Protein 9RHW (pdb70)

Structure (mmCIF, N/CA/C/O backbone):
data_9RHW
#
_entry.id   9RHW
#
_cell.length_a   40.485
_cell.length_b   82.535
_cell.length_c   90.591
_cell.angle_alpha   90.00
_cell.angle_beta   90.00
_cell.angle_gamma   90.00
#
_symmetry.space_group_name_H-M   'P 2 21 21'
#
loop_
_entity.id
_entity.type
_entity.pdbx_description
1 polymer 'Monoacylglycerol lipase'
2 non-polymer [5-(2-chlorophenyl)-1-(4-methoxyphenyl)pyrazol-3-yl]-[(3R)-3-oxidanylpyrrolidin-1-yl]methanone
3 non-polymer 'PHOSPHATE ION'
4 non-polymer (4S)-2-METHYL-2,4-PENTANEDIOL
5 non-polymer 'DIMETHYL SULFOXIDE'
6 non-polymer ETHANOL
7 non-polymer 1,2-ETHANEDIOL
8 water water
#
loop_
_atom_site.group_PDB
_atom_site.id
_atom_site.type_symbol
_atom_site.label_atom_id
_atom_site.label_alt_id
_atom_site.label_comp_id
_atom_site.label_asym_id
_atom_site.label_entity_id
_atom_site.label_seq_id
_atom_site.pdbx_PDB_ins_code
_atom_site.Cartn_x
_atom_site.Cartn_y
_atom_site.Cartn_z
_atom_site.occupancy
_atom_site.B_iso_or_equiv
_atom_site.auth_seq_id
_atom_site.auth_comp_id
_atom_site.auth_asym_id
_atom_site.auth_atom_id
_atom_site.pdbx_PDB_model_num
ATOM 1 N N A MET A 1 29 ? 14.163 21.993 43.992 0.63 27.71 1 MET A N 1
ATOM 2 N N B MET A 1 29 ? 11.854 21.780 45.091 0.37 32.82 1 MET A N 1
ATOM 3 C CA A MET A 1 29 ? 12.814 21.446 43.857 0.63 27.78 1 MET A CA 1
ATOM 4 C CA B MET A 1 29 ? 12.469 21.538 43.789 0.37 28.62 1 MET A CA 1
ATOM 5 C C A MET A 1 29 ? 12.882 19.935 43.757 0.63 25.17 1 MET A C 1
ATOM 6 C C B MET A 1 29 ? 12.492 20.046 43.458 0.37 26.37 1 MET A C 1
ATOM 7 O O A MET A 1 29 ? 13.813 19.395 43.159 0.63 24.22 1 MET A O 1
ATOM 8 O O B MET A 1 29 ? 13.031 19.626 42.432 0.37 31.25 1 MET A O 1
ATOM 35 N N . THR A 1 30 ? 11.898 19.258 44.346 1.00 22.34 2 THR A N 1
ATOM 36 C CA . THR A 1 30 ? 11.669 17.838 44.116 1.00 22.17 2 THR A CA 1
ATOM 37 C C . THR A 1 30 ? 10.335 17.682 43.397 1.00 21.64 2 THR A C 1
ATOM 38 O O . THR A 1 30 ? 9.319 18.219 43.848 1.00 22.10 2 THR A O 1
ATOM 49 N N . THR A 1 31 ? 10.345 17.008 42.253 1.00 19.03 3 THR A N 1
ATOM 50 C CA . THR A 1 31 ? 9.137 16.771 41.473 1.00 17.54 3 THR A CA 1
ATOM 51 C C . THR A 1 31 ? 8.908 15.271 41.441 1.00 21.07 3 THR A C 1
ATOM 52 O O . THR A 1 31 ? 9.719 14.531 40.868 1.00 24.79 3 THR A O 1
ATOM 62 N N . THR A 1 32 ? 7.812 14.827 42.041 1.00 18.66 4 THR A N 1
ATOM 63 C CA . THR A 1 32 ? 7.509 13.415 42.254 1.00 19.52 4 THR A CA 1
ATOM 64 C C . THR A 1 32 ? 6.534 12.887 41.215 1.00 17.71 4 THR A C 1
ATOM 65 O O . THR A 1 32 ? 5.549 13.544 40.888 1.00 17.44 4 THR A O 1
ATOM 75 N N . ARG A 1 33 ? 6.812 11.684 40.715 1.00 16.17 5 ARG A N 1
ATOM 76 C CA . ARG A 1 33 ? 5.990 11.026 39.714 1.00 15.18 5 ARG A CA 1
ATOM 77 C C . ARG A 1 33 ? 5.030 10.056 40.370 1.00 16.58 5 ARG A C 1
ATOM 78 O O . ARG A 1 33 ? 5.436 9.227 41.175 1.00 19.17 5 ARG A O 1
ATOM 99 N N A THR A 1 34 ? 3.759 10.119 39.969 0.67 15.15 6 THR A N 1
ATOM 100 N N B THR A 1 34 ? 3.767 10.165 40.011 0.33 15.32 6 THR A N 1
ATOM 101 C CA A THR A 1 34 ? 2.763 9.119 40.325 0.67 15.84 6 THR A CA 1
ATOM 102 C CA B THR A 1 34 ? 2.751 9.178 40.319 0.33 16.02 6 THR A CA 1
ATOM 103 C C A THR A 1 34 ? 2.101 8.589 39.063 0.67 15.48 6 THR A C 1
ATOM 104 C C B THR A 1 34 ? 2.354 8.543 38.990 0.33 15.29 6 THR A C 1
ATOM 105 O O A THR A 1 34 ? 1.723 9.351 38.178 0.67 17.03 6 THR A O 1
ATOM 106 O O B THR A 1 34 ? 2.537 9.153 37.941 0.33 11.88 6 THR A O 1
ATOM 127 N N . GLU A 1 35 ? 1.896 7.290 39.007 1.00 15.69 7 GLU A N 1
ATOM 128 C CA . GLU A 1 35 ? 1.411 6.617 37.806 1.00 15.10 7 GLU A CA 1
ATOM 129 C C . GLU A 1 35 ? -0.040 6.230 38.005 1.00 15.54 7 GLU A C 1
ATOM 130 O O . GLU A 1 35 ? -0.398 5.655 39.029 1.00 17.27 7 GLU A O 1
ATOM 143 N N . ARG A 1 36 ? -0.860 6.527 37.026 1.00 13.92 8 ARG A N 1
ATOM 144 C CA . ARG A 1 36 ? -2.298 6.329 37.076 1.00 14.49 8 ARG A CA 1
ATOM 145 C C . ARG A 1 36 ? -2.786 5.804 35.736 1.00 14.01 8 ARG A C 1
ATOM 146 O O . ARG A 1 36 ? -2.003 5.653 34.803 1.00 13.79 8 ARG A O 1
ATOM 167 N N . ASN A 1 37 ? -4.073 5.484 35.626 1.00 15.30 9 ASN A N 1
ATOM 168 C CA . ASN A 1 37 ? -4.616 5.035 34.350 1.00 14.61 9 ASN A CA 1
ATOM 169 C C . ASN A 1 37 ? -6.069 5.467 34.223 1.00 14.93 9 ASN A C 1
ATOM 170 O O . ASN A 1 37 ? -6.750 5.770 35.208 1.00 16.56 9 ASN A O 1
ATOM 181 N N . PHE A 1 38 ? -6.558 5.451 32.997 1.00 14.85 10 PHE A N 1
ATOM 182 C CA . PHE A 1 38 ? -7.979 5.652 32.710 1.00 14.52 10 PHE A CA 1
ATOM 183 C C . PHE A 1 38 ? -8.349 4.774 31.528 1.00 13.74 10 PHE A C 1
ATOM 184 O O . PHE A 1 38 ? -7.475 4.330 30.776 1.00 14.30 10 PHE A O 1
ATOM 201 N N . ALA A 1 39 ? -9.645 4.556 31.332 1.00 14.99 11 ALA A N 1
ATOM 202 C CA . ALA A 1 39 ? -10.150 3.827 30.184 1.00 15.75 11 ALA A CA 1
ATOM 203 C C . ALA A 1 39 ? -10.321 4.806 29.026 1.00 15.38 11 ALA A C 1
ATOM 204 O O . ALA A 1 39 ? -11.164 5.721 29.087 1.00 17.46 11 ALA A O 1
ATOM 211 N N . GLY A 1 40 ? -9.520 4.638 27.994 1.00 13.81 12 GLY A N 1
ATOM 212 C CA . GLY A 1 40 ? -9.607 5.459 26.800 1.00 13.92 12 GLY A CA 1
ATOM 213 C C . GLY A 1 40 ? -10.661 4.944 25.831 1.00 13.45 12 GLY A C 1
ATOM 214 O O . GLY A 1 40 ? -11.396 3.993 26.105 1.00 15.31 12 GLY A O 1
ATOM 218 N N A ILE A 1 41 ? -10.757 5.599 24.682 0.63 13.05 13 ILE A N 1
ATOM 219 N N B ILE A 1 41 ? -10.720 5.587 24.659 0.37 13.13 13 ILE A N 1
ATOM 220 C CA A ILE A 1 41 ? -11.769 5.206 23.708 0.63 14.52 13 ILE A CA 1
ATOM 221 C CA B ILE A 1 41 ? -11.636 5.148 23.612 0.37 14.65 13 ILE A CA 1
ATOM 222 C C A ILE A 1 41 ? -11.509 3.762 23.278 0.63 14.32 13 ILE A C 1
ATOM 223 C C B ILE A 1 41 ? -11.471 3.658 23.399 0.37 14.57 13 ILE A C 1
ATOM 224 O O A ILE A 1 41 ? -10.364 3.316 23.135 0.63 14.23 13 ILE A O 1
ATOM 225 O O B ILE A 1 41 ? -10.365 3.106 23.468 0.37 13.59 13 ILE A O 1
ATOM 256 N N . GLY A 1 42 ? -12.576 2.989 23.119 1.00 15.06 14 GLY A N 1
ATOM 257 C CA . GLY A 1 42 ? -12.461 1.565 22.845 1.00 16.82 14 GLY A CA 1
ATOM 258 C C . GLY A 1 42 ? -12.122 0.746 24.066 1.00 15.91 14 GLY A C 1
ATOM 259 O O . GLY A 1 42 ? -11.773 -0.422 23.935 1.00 19.86 14 GLY A O 1
ATOM 264 N N A ASP A 1 43 ? -12.245 1.314 25.248 0.58 14.80 15 ASP A N 1
ATOM 265 N N B ASP A 1 43 ? -12.181 1.338 25.251 0.42 14.83 15 ASP A N 1
ATOM 266 C CA A ASP A 1 43 ? -11.851 0.673 26.512 0.58 17.08 15 ASP A CA 1
ATOM 267 C CA B ASP A 1 43 ? -11.886 0.700 26.536 0.42 17.06 15 ASP A CA 1
ATOM 268 C C A ASP A 1 43 ? -10.398 0.175 26.479 0.58 16.32 15 ASP A C 1
ATOM 269 C C B ASP A 1 43 ? -10.394 0.415 26.740 0.42 15.74 15 ASP A C 1
ATOM 270 O O A ASP A 1 43 ? -10.067 -0.900 26.976 0.58 19.46 15 ASP A O 1
ATOM 271 O O B ASP A 1 43 ? -10.034 -0.314 27.670 0.42 16.33 15 ASP A O 1
ATOM 288 N N . VAL A 1 44 ? -9.524 0.964 25.893 1.00 13.45 16 VAL A N 1
ATOM 289 C CA . VAL A 1 44 ? -8.084 0.728 25.981 1.00 13.06 16 VAL A CA 1
ATOM 290 C C . VAL A 1 44 ? -7.559 1.333 27.267 1.00 14.13 16 VAL A C 1
ATOM 291 O O . VAL A 1 44 ? -7.866 2.483 27.603 1.00 14.99 16 VAL A O 1
ATOM 305 N N . ARG A 1 45 ? -6.748 0.577 28.007 1.00 12.74 17 ARG A N 1
ATOM 306 C CA . ARG A 1 45 ? -6.143 1.105 29.225 1.00 14.61 17 ARG A CA 1
ATOM 307 C C . ARG A 1 45 ? -5.072 2.131 28.873 1.00 12.40 17 ARG A C 1
ATOM 308 O O . ARG A 1 45 ? -4.092 1.819 28.187 1.00 15.88 17 ARG A O 1
ATOM 329 N N . ILE A 1 46 ? -5.236 3.370 29.293 1.00 11.40 18 ILE A N 1
ATOM 330 C CA . ILE A 1 46 ? -4.275 4.437 29.060 1.00 11.59 18 ILE A CA 1
ATOM 331 C C . ILE A 1 46 ? -3.551 4.742 30.364 1.00 11.95 18 ILE A C 1
ATOM 332 O O . ILE A 1 46 ? -4.195 5.088 31.372 1.00 13.92 18 ILE A O 1
ATOM 348 N N . VAL A 1 47 ? -2.243 4.560 30.372 1.00 11.48 19 VAL A N 1
ATOM 349 C CA . VAL A 1 47 ? -1.412 4.871 31.532 1.00 12.23 19 VAL A CA 1
ATOM 350 C C . VAL A 1 47 ? -0.895 6.289 31.392 1.00 11.32 19 VAL A C 1
ATOM 351 O O . VAL A 1 47 ? -0.538 6.719 30.285 1.00 11.53 19 VAL A O 1
ATOM 364 N N . TYR A 1 48 ? -0.840 7.027 32.496 1.00 11.70 20 TYR A N 1
ATOM 365 C CA . TYR A 1 48 ? -0.257 8.352 32.502 1.00 11.31 20 TYR A CA 1
ATOM 366 C C . TYR A 1 48 ? 0.502 8.605 33.790 1.00 11.60 20 TYR A C 1
ATOM 367 O O . TYR A 1 48 ? 0.224 8.028 34.835 1.00 12.28 20 TYR A O 1
ATOM 384 N N . ASP A 1 49 ? 1.482 9.493 33.672 1.00 11.31 21 ASP A N 1
ATOM 385 C CA . ASP A 1 49 ? 2.229 10.027 34.798 1.00 11.60 21 ASP A CA 1
ATOM 386 C C . ASP A 1 49 ? 1.700 11.388 35.211 1.00 12.13 21 ASP A C 1
ATOM 387 O O . ASP A 1 49 ? 1.308 12.197 34.364 1.00 11.85 21 ASP A O 1
ATOM 396 N N . VAL A 1 50 ? 1.732 11.643 36.506 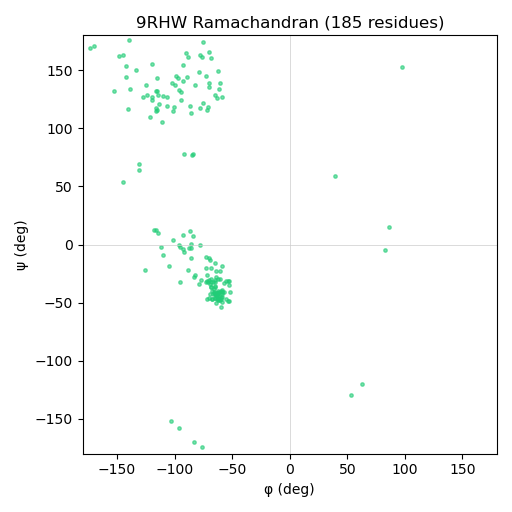1.00 12.36 22 VAL A N 1
ATOM 397 C CA . VAL A 1 50 ? 1.549 12.985 37.042 1.00 12.79 22 VAL A CA 1
ATOM 398 C C . VAL A 1 50 ? 2.800 13.353 37.806 1.00 12.50 22 VAL A C 1
ATOM 399 O O . VAL A 1 50 ? 3.229 12.620 38.705 1.00 14.47 22 VAL A O 1
ATOM 412 N N . TRP A 1 51 ? 3.398 14.474 37.439 1.00 12.23 23 TRP A N 1
ATOM 413 C CA . TRP A 1 51 ? 4.610 14.982 38.064 1.00 12.75 23 TRP A CA 1
ATOM 414 C C . TRP A 1 51 ? 4.276 16.209 38.883 1.00 13.91 23 TRP A C 1
ATOM 415 O O . TRP A 1 51 ? 3.839 17.232 38.329 1.00 13.99 23 TRP A O 1
ATOM 436 N N A THR A 1 52 ? 4.470 16.109 40.196 0.60 14.28 24 THR A N 1
ATOM 437 N N B THR A 1 52 ? 4.472 16.121 40.194 0.40 14.34 24 THR A N 1
ATOM 438 C CA A THR A 1 52 ? 4.004 17.141 41.115 0.60 15.18 24 THR A CA 1
ATOM 439 C CA B THR A 1 52 ? 4.016 17.185 41.078 0.40 15.21 24 THR A CA 1
ATOM 440 C C A THR A 1 52 ? 5.193 17.735 41.855 0.60 14.75 24 THR A C 1
ATOM 441 C C B THR A 1 52 ? 5.187 17.747 41.863 0.40 14.93 24 THR A C 1
ATOM 442 O O A THR A 1 52 ? 5.881 17.005 42.580 0.60 16.66 24 THR A O 1
ATOM 443 O O B THR A 1 52 ? 5.829 17.009 42.629 0.40 16.75 24 THR A O 1
ATOM 464 N N . PRO A 1 53 ? 5.491 19.032 41.729 1.00 14.88 25 PRO A N 1
ATOM 465 C CA . PRO A 1 53 ? 6.603 19.616 42.473 1.00 15.90 25 PRO A CA 1
ATOM 466 C C . PRO A 1 53 ? 6.165 19.974 43.889 1.00 17.16 25 PRO A C 1
ATOM 467 O O . PRO A 1 53 ? 4.975 20.117 44.184 1.00 17.67 25 PRO A O 1
ATOM 478 N N A ASP A 1 54 ? 7.145 20.104 44.776 0.65 16.62 26 ASP A N 1
ATOM 479 N N B ASP A 1 54 ? 7.162 20.143 44.763 0.35 16.92 26 ASP A N 1
ATOM 480 C CA A ASP A 1 54 ? 6.889 20.497 46.163 0.65 17.44 26 ASP A CA 1
ATOM 481 C CA B ASP A 1 54 ? 6.962 20.537 46.160 0.35 17.71 26 ASP A CA 1
ATOM 482 C C A ASP A 1 54 ? 6.842 22.025 46.305 0.65 18.80 26 ASP A C 1
ATOM 483 C C B ASP A 1 54 ? 6.849 22.057 46.300 0.35 18.95 26 ASP A C 1
ATOM 484 O O A ASP A 1 54 ? 7.606 22.646 47.031 0.65 19.66 26 ASP A O 1
ATOM 485 O O B ASP A 1 54 ? 7.586 22.707 47.038 0.35 19.69 26 ASP A O 1
ATOM 502 N N . THR A 1 55 ? 5.908 22.622 45.561 1.00 17.96 27 THR A N 1
ATOM 503 C CA . THR A 1 55 ? 5.666 24.056 45.594 1.00 17.19 27 THR A CA 1
ATOM 504 C C . THR A 1 55 ? 4.214 24.256 45.184 1.00 16.12 27 THR A C 1
ATOM 505 O O . THR A 1 55 ? 3.590 23.363 44.617 1.00 19.50 27 THR A O 1
ATOM 516 N N . ALA A 1 56 ? 3.691 25.432 45.441 1.00 16.90 28 ALA A N 1
ATOM 517 C CA . ALA A 1 56 ? 2.309 25.704 45.066 1.00 16.98 28 ALA A CA 1
ATOM 518 C C . ALA A 1 56 ? 2.129 25.579 43.554 1.00 16.27 28 ALA A C 1
ATOM 519 O O . ALA A 1 56 ? 2.991 26.044 42.786 1.00 17.39 28 ALA A O 1
ATOM 526 N N . PRO A 1 57 ? 1.094 24.902 43.074 1.00 15.28 29 PRO A N 1
ATOM 527 C CA . PRO A 1 57 ? 0.941 24.637 41.639 1.00 15.91 29 PRO A CA 1
ATOM 528 C C . PRO A 1 57 ? 0.564 25.894 40.871 1.00 16.13 29 PRO A C 1
ATOM 529 O O . PRO A 1 57 ? -0.500 26.482 41.078 1.00 19.65 29 PRO A O 1
ATOM 540 N N . GLN A 1 58 ? 1.449 26.317 39.981 1.00 16.21 30 GLN A N 1
ATOM 541 C CA . GLN A 1 58 ? 1.223 27.557 39.247 1.00 16.69 30 GLN A CA 1
ATOM 542 C C . GLN A 1 58 ? 0.435 27.363 37.974 1.00 17.34 30 GLN A C 1
ATOM 543 O O . GLN A 1 58 ? -0.152 28.337 37.494 1.00 21.99 30 GLN A O 1
ATOM 557 N N . ALA A 1 59 ? 0.414 26.152 37.426 1.00 14.06 31 ALA A N 1
ATOM 558 C CA . ALA A 1 59 ? -0.356 25.789 36.251 1.00 13.37 31 ALA A CA 1
ATOM 559 C C . ALA A 1 59 ? -0.215 24.287 36.058 1.00 13.21 31 ALA A C 1
ATOM 560 O O . ALA A 1 59 ? 0.631 23.652 36.721 1.00 14.31 31 ALA A O 1
ATOM 567 N N . VAL A 1 60 ? -1.024 23.720 35.163 1.00 13.21 32 VAL A N 1
ATOM 568 C CA . VAL A 1 60 ? -0.912 22.319 34.793 1.00 12.95 32 VAL A CA 1
ATOM 569 C C . VAL A 1 60 ? -0.526 22.226 33.322 1.00 12.38 32 VAL A C 1
ATOM 570 O O . VAL A 1 60 ? -0.943 23.067 32.511 1.00 12.28 32 VAL A O 1
ATOM 583 N N . VAL A 1 61 ? 0.296 21.249 33.004 1.00 11.73 33 VAL A N 1
ATOM 584 C CA . VAL A 1 61 ? 0.756 20.956 31.650 1.00 10.57 33 VAL A CA 1
ATOM 585 C C . VAL A 1 61 ? 0.227 19.581 31.286 1.00 11.22 33 VAL A C 1
ATOM 586 O O . VAL A 1 61 ? 0.358 18.646 32.099 1.00 13.04 33 VAL A O 1
ATOM 599 N N . VAL A 1 62 ? -0.366 19.435 30.108 1.00 10.25 34 VAL A N 1
ATOM 600 C CA . VAL A 1 62 ? -0.821 18.146 29.611 1.00 10.61 34 VAL A CA 1
ATOM 601 C C . VAL A 1 62 ? 0.009 17.880 28.365 1.00 9.93 34 VAL A C 1
ATOM 602 O O . VAL A 1 62 ? -0.068 18.654 27.392 1.00 10.00 34 VAL A O 1
ATOM 615 N N . LEU A 1 63 ? 0.797 16.818 28.388 1.00 9.78 35 LEU A N 1
ATOM 616 C CA . LEU A 1 63 ? 1.869 16.583 27.428 1.00 9.17 35 LEU A CA 1
ATOM 617 C C . LEU A 1 63 ? 1.599 15.349 26.584 1.00 9.45 35 LEU A C 1
ATOM 618 O O . LEU A 1 63 ? 1.282 14.280 27.128 1.00 10.41 35 LEU A O 1
ATOM 634 N N . ALA A 1 64 ? 1.757 15.488 25.272 1.00 8.95 36 ALA A N 1
ATOM 635 C CA . ALA A 1 64 ? 1.595 14.420 24.282 1.00 8.84 36 ALA A CA 1
ATOM 636 C C . ALA A 1 64 ? 2.909 14.114 23.578 1.00 9.05 36 ALA A C 1
ATOM 637 O O . ALA A 1 64 ? 3.450 14.933 22.810 1.00 9.62 36 ALA A O 1
ATOM 644 N N . HIS A 1 65 ? 3.414 12.888 23.771 1.00 9.05 37 HIS A N 1
ATOM 645 C CA . HIS A 1 65 ? 4.599 12.410 23.098 1.00 8.52 37 HIS A CA 1
ATOM 646 C C . HIS A 1 65 ? 4.308 12.066 21.651 1.00 8.53 37 HIS A C 1
ATOM 647 O O . HIS A 1 65 ? 3.166 12.110 21.183 1.00 8.89 37 HIS A O 1
ATOM 660 N N . GLY A 1 66 ? 5.363 11.721 20.918 1.00 8.89 38 GLY A N 1
ATOM 661 C CA . GLY A 1 66 ? 5.246 11.417 19.512 1.00 9.67 38 GLY A CA 1
ATOM 662 C C . GLY A 1 66 ? 5.233 9.941 19.145 1.00 9.14 38 GLY A C 1
ATOM 663 O O . GLY A 1 66 ? 5.102 9.058 19.998 1.00 9.67 38 GLY A O 1
ATOM 667 N N A LEU A 1 67 ? 5.393 9.694 17.834 0.53 9.54 39 LEU A N 1
ATOM 668 N N B LEU A 1 67 ? 5.330 9.695 17.842 0.47 9.62 39 LEU A N 1
ATOM 669 C CA A LEU A 1 67 ? 5.287 8.367 17.252 0.53 10.81 39 LEU A CA 1
ATOM 670 C CA B LEU A 1 67 ? 5.177 8.368 17.283 0.47 10.76 39 LEU A CA 1
ATOM 671 C C A LEU A 1 67 ? 6.292 7.444 17.885 0.53 10.56 39 LEU A C 1
ATOM 672 C C B LEU A 1 67 ? 6.246 7.443 17.828 0.47 10.51 39 LEU A C 1
ATOM 673 O O A LEU A 1 67 ? 7.472 7.756 17.952 0.53 11.37 39 LEU A O 1
ATOM 674 O O B LEU A 1 67 ? 7.427 7.761 17.800 0.47 11.11 39 LEU A O 1
ATOM 705 N N . GLY A 1 68 ? 5.820 6.283 18.333 1.00 10.28 40 GLY A N 1
ATOM 706 C CA . GLY A 1 68 ? 6.719 5.229 18.739 1.00 11.08 40 GLY A CA 1
ATOM 707 C C . GLY A 1 68 ? 7.434 5.394 20.048 1.00 11.04 40 GLY A C 1
ATOM 708 O O . GLY A 1 68 ? 8.083 4.449 20.485 1.00 12.26 40 GLY A O 1
ATOM 713 N N . GLU A 1 69 ? 7.296 6.541 20.704 1.00 10.41 41 GLU A N 1
ATOM 714 C CA . GLU A 1 69 ? 7.949 6.776 21.981 1.00 10.16 41 GLU A CA 1
ATOM 715 C C . GLU A 1 69 ? 6.920 6.647 23.096 1.00 10.13 41 GLU A C 1
ATOM 716 O O . GLU A 1 69 ? 5.960 5.879 22.962 1.00 10.57 41 GLU A O 1
ATOM 728 N N . HIS A 1 70 ? 7.107 7.329 24.214 1.00 10.32 42 HIS A N 1
ATOM 729 C CA . HIS A 1 70 ? 6.267 7.154 25.391 1.00 9.45 42 HIS A CA 1
ATOM 730 C C . HIS A 1 70 ? 6.634 8.276 26.361 1.00 10.69 42 HIS A C 1
ATOM 731 O O . HIS A 1 70 ? 7.644 8.996 26.160 1.00 10.89 42 HIS A O 1
ATOM 744 N N . ALA A 1 71 ? 5.841 8.407 27.410 1.00 9.96 43 ALA A N 1
ATOM 745 C CA . ALA A 1 71 ? 5.970 9.548 28.308 1.00 10.13 43 ALA A CA 1
ATOM 746 C C . ALA A 1 71 ? 7.198 9.494 29.197 1.00 10.26 43 ALA A C 1
ATOM 747 O O . ALA A 1 71 ? 7.627 10.553 29.681 1.00 11.36 43 ALA A O 1
ATOM 754 N N . ARG A 1 72 ? 7.805 8.332 29.408 1.00 10.71 44 ARG A N 1
ATOM 755 C CA . ARG A 1 72 ? 9.007 8.276 30.216 1.00 12.02 44 ARG A CA 1
ATOM 756 C C . ARG A 1 72 ? 10.250 8.745 29.470 1.00 14.20 44 ARG A C 1
ATOM 757 O O . ARG A 1 72 ? 11.319 8.806 30.093 1.00 16.86 44 ARG A O 1
ATOM 778 N N . ARG A 1 73 ? 10.159 9.144 28.219 1.00 11.45 45 ARG A N 1
ATOM 779 C CA . ARG A 1 73 ? 11.237 9.901 27.572 1.00 12.41 45 ARG A CA 1
ATOM 780 C C . ARG A 1 73 ? 11.137 11.377 27.880 1.00 12.78 45 ARG A C 1
ATOM 781 O O . ARG A 1 73 ? 11.958 12.165 27.357 1.00 17.53 45 ARG A O 1
ATOM 802 N N . TYR A 1 74 ? 10.231 11.790 28.768 1.00 11.26 46 TYR A N 1
ATOM 803 C CA . TYR A 1 74 ? 10.010 13.181 29.126 1.00 11.67 46 TYR A CA 1
ATOM 804 C C . TYR A 1 74 ? 10.280 13.478 30.594 1.00 11.90 46 TYR A C 1
ATOM 805 O O . TYR A 1 74 ? 9.957 14.581 31.040 1.00 12.06 46 TYR A O 1
ATOM 822 N N . ASP A 1 75 ? 10.912 12.570 31.341 1.00 12.27 47 ASP A N 1
ATOM 823 C CA . ASP A 1 75 ? 11.145 12.814 32.764 1.00 12.93 47 ASP A CA 1
ATOM 824 C C . ASP A 1 75 ? 11.830 14.154 32.958 1.00 13.45 47 ASP A C 1
ATOM 825 O O . ASP A 1 75 ? 11.461 14.923 33.845 1.00 13.96 47 ASP A O 1
ATOM 834 N N . HIS A 1 76 ? 12.890 14.424 32.199 1.00 13.03 48 HIS A N 1
ATOM 835 C CA . HIS A 1 76 ? 13.673 15.641 32.411 1.00 12.62 48 HIS A CA 1
ATOM 836 C C . HIS A 1 76 ? 12.874 16.881 32.067 1.00 13.07 48 HIS A C 1
ATOM 837 O O . HIS A 1 76 ? 13.065 17.936 32.679 1.00 13.79 48 HIS A O 1
ATOM 850 N N . VAL A 1 77 ? 11.991 16.798 31.098 1.00 11.64 49 VAL A N 1
ATOM 851 C CA . VAL A 1 77 ? 11.102 17.904 30.760 1.00 11.51 49 VAL A CA 1
ATOM 852 C C . VAL A 1 77 ? 10.173 18.181 31.937 1.00 11.52 49 VAL A C 1
ATOM 853 O O . VAL A 1 77 ? 10.027 19.323 32.378 1.00 12.71 49 VAL A O 1
ATOM 866 N N . ALA A 1 78 ? 9.522 17.132 32.453 1.00 11.98 50 ALA A N 1
ATOM 867 C CA . ALA A 1 78 ? 8.615 17.301 33.590 1.00 12.23 50 ALA A CA 1
ATOM 868 C C . ALA A 1 78 ? 9.351 17.827 34.800 1.00 13.34 50 ALA A C 1
ATOM 869 O O . ALA A 1 78 ? 8.805 18.642 35.557 1.00 13.67 50 ALA A O 1
ATOM 876 N N A GLN A 1 79 ? 10.594 17.412 35.003 0.71 12.90 51 GLN A N 1
ATOM 877 N N B GLN A 1 79 ? 10.578 17.348 35.039 0.29 12.94 51 GLN A N 1
ATOM 878 C CA A GLN A 1 79 ? 11.328 17.876 36.175 0.71 14.41 51 GLN A CA 1
ATOM 879 C CA B GLN A 1 79 ? 11.377 17.872 36.146 0.29 14.50 51 GLN A CA 1
ATOM 880 C C A GLN A 1 79 ? 11.701 19.354 36.037 0.71 14.82 51 GLN A C 1
ATOM 881 C C B GLN A 1 79 ? 11.565 19.373 35.998 0.29 14.85 51 GLN A C 1
ATOM 882 O O A GLN A 1 79 ? 11.662 20.113 37.011 0.71 14.59 51 GLN A O 1
ATOM 883 O O B GLN A 1 79 ? 11.323 20.149 36.929 0.29 13.99 51 GLN A O 1
ATOM 910 N N . ARG A 1 80 ? 12.024 19.796 34.827 1.00 13.71 52 ARG A N 1
ATOM 911 C CA . ARG A 1 80 ? 12.298 21.204 34.614 1.00 14.86 52 ARG A CA 1
ATOM 912 C C . ARG A 1 80 ? 11.035 22.053 34.754 1.00 13.82 52 ARG A C 1
ATOM 913 O O . ARG A 1 80 ? 11.074 23.139 35.362 1.00 14.64 52 ARG A O 1
ATOM 935 N N . LEU A 1 81 ? 9.914 21.584 34.223 1.00 13.45 53 LEU A N 1
ATOM 936 C CA . LEU A 1 81 ? 8.655 22.294 34.381 1.00 12.52 53 LEU A CA 1
ATOM 937 C C . LEU A 1 81 ? 8.245 22.327 35.851 1.00 13.35 53 LEU A C 1
ATOM 938 O O . LEU A 1 81 ? 7.724 23.348 36.337 1.00 14.04 53 LEU A O 1
ATOM 954 N N . GLY A 1 82 ? 8.517 21.257 36.598 1.00 13.52 54 GLY A N 1
ATOM 955 C CA . GLY A 1 82 ? 8.211 21.264 38.017 1.00 14.90 54 GLY A CA 1
ATOM 956 C C . GLY A 1 82 ? 9.030 22.278 38.776 1.00 15.86 54 GLY A C 1
ATOM 957 O O . GLY A 1 82 ? 8.548 22.850 39.753 1.00 15.84 54 GLY A O 1
ATOM 961 N N . ALA A 1 83 ? 10.288 22.473 38.391 1.00 16.71 55 ALA A N 1
ATOM 962 C CA . ALA A 1 83 ? 11.122 23.492 39.019 1.00 17.32 55 ALA A CA 1
ATOM 963 C C . ALA A 1 83 ? 10.532 24.879 38.842 1.00 18.39 55 ALA A C 1
ATOM 964 O O . ALA A 1 83 ? 10.841 25.782 39.644 1.00 19.63 55 ALA A O 1
ATOM 971 N N . ALA A 1 84 ? 9.690 25.073 37.831 1.00 17.12 56 ALA A N 1
ATOM 972 C CA . ALA A 1 84 ? 8.972 26.313 37.623 1.00 16.88 56 ALA A CA 1
ATOM 973 C C . ALA A 1 84 ? 7.590 26.320 38.260 1.00 18.50 56 ALA A C 1
ATOM 974 O O . ALA A 1 84 ? 6.789 27.233 38.016 1.00 21.83 56 ALA A O 1
ATOM 981 N N . GLY A 1 85 ? 7.270 25.306 39.059 1.00 16.63 57 GLY A N 1
ATOM 982 C CA . GLY A 1 85 ? 5.993 25.242 39.708 1.00 15.75 57 GLY A CA 1
ATOM 983 C C . GLY A 1 85 ? 4.858 24.624 38.919 1.00 16.19 57 GLY A C 1
ATOM 984 O O . GLY A 1 85 ? 3.685 24.788 39.270 1.00 17.58 57 GLY A O 1
ATOM 988 N N . LEU A 1 86 ? 5.145 23.913 37.837 1.00 13.62 58 LEU A N 1
ATOM 989 C CA . LEU A 1 86 ? 4.123 23.353 36.972 1.00 13.11 58 LEU A CA 1
ATOM 990 C C . LEU A 1 86 ? 3.951 21.856 37.233 1.00 13.64 58 LEU A C 1
ATOM 991 O O . LEU A 1 86 ? 4.925 21.135 37.471 1.00 14.29 58 LEU A O 1
ATOM 1007 N N . VAL A 1 87 ? 2.699 21.421 37.242 1.00 12.99 59 VAL A N 1
ATOM 1008 C CA . VAL A 1 87 ? 2.326 20.020 37.399 1.00 12.94 59 VAL A CA 1
ATOM 1009 C C . VAL A 1 87 ? 2.143 19.435 36.019 1.00 13.11 59 VAL A C 1
ATOM 1010 O O . VAL A 1 87 ? 1.351 19.967 35.240 1.00 15.27 59 VAL A O 1
ATOM 1023 N N . THR A 1 88 ? 2.842 18.355 35.687 1.00 11.68 60 THR A N 1
ATOM 1024 C CA . THR A 1 88 ? 2.774 17.782 34.339 1.00 11.74 60 THR A CA 1
ATOM 1025 C C . THR A 1 88 ? 2.047 16.457 34.337 1.00 11.31 60 THR A C 1
ATOM 1026 O O . THR A 1 88 ? 2.414 15.543 35.081 1.00 12.48 60 THR A O 1
ATOM 1036 N N . TYR A 1 89 ? 1.055 16.339 33.471 1.00 10.45 61 TYR A N 1
ATOM 1037 C CA . TYR A 1 89 ? 0.318 15.108 33.182 1.00 10.94 61 TYR A CA 1
ATOM 1038 C C . TYR A 1 89 ? 0.782 14.638 31.818 1.00 11.13 61 TYR A C 1
ATOM 1039 O O . TYR A 1 89 ? 0.706 15.398 30.841 1.00 12.20 61 TYR A O 1
ATOM 1056 N N . ALA A 1 90 ? 1.216 13.400 31.696 1.00 10.62 62 ALA A N 1
ATOM 1057 C CA . ALA A 1 90 ? 1.748 12.903 30.432 1.00 10.13 62 ALA A CA 1
ATOM 1058 C C . ALA A 1 90 ? 1.277 11.469 30.224 1.00 10.93 62 ALA A C 1
ATOM 1059 O O . ALA A 1 90 ? 1.659 10.584 31.001 1.00 11.65 62 ALA A O 1
ATOM 1066 N N . LEU A 1 91 ? 0.486 11.215 29.177 1.00 10.62 63 LEU A N 1
ATOM 1067 C CA . LEU A 1 91 ? -0.020 9.877 28.894 1.00 10.53 63 LEU A CA 1
ATOM 1068 C C . LEU A 1 91 ? 0.884 9.133 27.945 1.00 9.61 63 LEU A C 1
ATOM 1069 O O . LEU A 1 91 ? 1.579 9.717 27.125 1.00 10.47 63 LEU A O 1
ATOM 1085 N N . ASP A 1 92 ? 0.846 7.816 28.028 1.00 9.56 64 ASP A N 1
ATOM 1086 C CA . ASP A 1 92 ? 1.320 6.975 26.924 1.00 9.39 64 ASP A CA 1
ATOM 1087 C C . ASP A 1 92 ? 0.118 6.804 25.988 1.00 9.40 64 ASP A C 1
ATOM 1088 O O . ASP A 1 92 ? -0.942 6.312 26.424 1.00 10.09 64 ASP A O 1
ATOM 1097 N N . HIS A 1 93 ? 0.214 7.242 24.737 1.00 9.17 65 HIS A N 1
ATOM 1098 C CA . HIS A 1 93 ? -0.912 7.071 23.832 1.00 9.72 65 HIS A CA 1
ATOM 1099 C C . HIS A 1 93 ? -1.220 5.589 23.675 1.00 9.89 65 HIS A C 1
ATOM 1100 O O . HIS A 1 93 ? -0.352 4.735 23.835 1.00 9.68 65 HIS A O 1
ATOM 1113 N N A ARG A 1 94 ? -2.447 5.303 23.211 0.71 9.58 66 ARG A N 1
ATOM 1114 N N B ARG A 1 94 ? -2.488 5.277 23.412 0.29 9.67 66 ARG A N 1
ATOM 1115 C CA A ARG A 1 94 ? -2.781 3.938 22.846 0.71 9.28 66 ARG A CA 1
ATOM 1116 C CA B ARG A 1 94 ? -2.846 3.927 22.994 0.29 9.43 66 ARG A CA 1
ATOM 1117 C C A ARG A 1 94 ? -1.707 3.378 21.942 0.71 9.16 66 ARG A C 1
ATOM 1118 C C B ARG A 1 94 ? -1.808 3.410 21.997 0.29 9.05 66 ARG A C 1
ATOM 1119 O O A ARG A 1 94 ? -1.174 4.049 21.061 0.71 8.95 66 ARG A O 1
ATOM 1120 O O B ARG A 1 94 ? -1.331 4.175 21.158 0.29 9.31 66 ARG A O 1
ATOM 1161 N N . GLY A 1 95 ? -1.395 2.120 22.142 1.00 9.95 67 GLY A N 1
ATOM 1162 C CA . GLY A 1 95 ? -0.407 1.478 21.311 1.00 10.18 67 GLY A CA 1
ATOM 1163 C C . GLY A 1 95 ? 1.013 1.862 21.582 1.00 8.77 67 GLY A C 1
ATOM 1164 O O . GLY A 1 95 ? 1.886 1.550 20.768 1.00 9.82 67 GLY A O 1
ATOM 1169 N N . HIS A 1 96 ? 1.266 2.572 22.675 1.00 9.73 68 HIS A N 1
ATOM 1170 C CA . HIS A 1 96 ? 2.590 3.061 23.036 1.00 9.25 68 HIS A CA 1
ATOM 1171 C C . HIS A 1 96 ? 2.870 2.774 24.493 1.00 9.73 68 HIS A C 1
ATOM 1172 O O . HIS A 1 96 ? 1.974 2.764 25.353 1.00 10.16 68 HIS A O 1
ATOM 1185 N N . GLY A 1 97 ? 4.159 2.583 24.788 1.00 10.47 69 GLY A N 1
ATOM 1186 C CA . GLY A 1 97 ? 4.615 2.511 26.170 1.00 11.17 69 GLY A CA 1
ATOM 1187 C C . GLY A 1 97 ? 3.859 1.500 26.974 1.00 11.41 69 GLY A C 1
ATOM 1188 O O . GLY A 1 97 ? 3.766 0.319 26.608 1.00 12.86 69 GLY A O 1
ATOM 1192 N N . ARG A 1 98 ? 3.369 1.915 28.124 1.00 11.07 70 ARG A N 1
ATOM 1193 C CA . ARG A 1 98 ? 2.686 1.095 29.096 1.00 11.67 70 ARG A CA 1
ATOM 1194 C C . ARG A 1 98 ? 1.208 0.959 28.803 1.00 11.67 70 ARG A C 1
ATOM 1195 O O . ARG A 1 98 ? 0.539 0.139 29.444 1.00 12.72 70 ARG A O 1
ATOM 1216 N N . SER A 1 99 ? 0.651 1.748 27.883 1.00 10.95 71 SER A N 1
ATOM 1217 C CA . SER A 1 99 ? -0.781 1.695 27.606 1.00 10.74 71 SER A CA 1
ATOM 1218 C C . SER A 1 99 ? -1.092 0.463 26.778 1.00 10.43 71 SER A C 1
ATOM 1219 O O . SER A 1 99 ? -0.220 -0.169 26.170 1.00 11.23 71 SER A O 1
ATOM 1226 N N . GLY A 1 100 ? -2.370 0.094 26.779 1.00 11.62 72 GLY A N 1
ATOM 1227 C CA . GLY A 1 100 ? -2.863 -1.002 25.957 1.00 11.11 72 GLY A CA 1
ATOM 1228 C C . GLY A 1 100 ? -3.012 -0.624 24.508 1.00 10.52 72 GLY A C 1
ATOM 1229 O O . GLY A 1 100 ? -2.670 0.479 24.087 1.00 11.25 72 GLY A O 1
ATOM 1233 N N . GLY A 1 101 ? -3.581 -1.556 23.738 1.00 11.99 73 GLY A N 1
ATOM 1234 C CA . GLY A 1 101 ? -3.825 -1.379 22.316 1.00 12.02 73 GLY A CA 1
ATOM 1235 C C . GLY A 1 101 ? -2.728 -2.025 21.472 1.00 12.19 73 GLY A C 1
ATOM 1236 O O . GLY A 1 101 ? -1.557 -2.138 21.881 1.00 11.72 73 GLY A O 1
ATOM 1240 N N . LYS A 1 102 ? -3.085 -2.431 20.253 1.00 11.19 74 LYS A N 1
ATOM 1241 C CA . LYS A 1 102 ? -2.080 -2.914 19.334 1.00 11.49 74 LYS A CA 1
ATOM 1242 C C . LYS A 1 102 ? -1.023 -1.837 19.132 1.00 11.06 74 LYS A C 1
ATOM 1243 O O . LYS A 1 102 ? -1.347 -0.651 19.022 1.00 10.62 74 LYS A O 1
ATOM 1249 N N A ARG A 1 103 ? 0.242 -2.236 19.103 0.71 11.53 75 ARG A N 1
ATOM 1250 N N B ARG A 1 103 ? 0.230 -2.248 19.063 0.29 11.60 75 ARG A N 1
ATOM 1251 C CA A ARG A 1 103 ? 1.299 -1.250 19.008 0.71 10.85 75 ARG A CA 1
ATOM 1252 C CA B ARG A 1 103 ? 1.326 -1.299 18.995 0.29 10.83 75 ARG A CA 1
ATOM 1253 C C A ARG A 1 103 ? 1.114 -0.394 17.760 0.71 10.65 75 ARG A C 1
ATOM 1254 C C B ARG A 1 103 ? 1.221 -0.422 17.749 0.29 10.74 75 ARG A C 1
ATOM 1255 O O A ARG A 1 103 ? 0.832 -0.904 16.660 0.71 11.43 75 ARG A O 1
ATOM 1256 O O B ARG A 1 103 ? 1.078 -0.934 16.630 0.29 11.07 75 ARG A O 1
ATOM 1297 N N . VAL A 1 104 ? 1.318 0.897 17.968 1.00 10.02 76 VAL A N 1
ATOM 1298 C CA . VAL A 1 104 ? 1.239 1.957 16.958 1.00 10.40 76 VAL A CA 1
ATOM 1299 C C . VAL A 1 104 ? 0.001 1.882 16.080 1.00 10.33 76 VAL A C 1
ATOM 1300 O O . VAL A 1 104 ? -0.007 2.449 14.982 1.00 11.64 76 VAL A O 1
ATOM 1314 N N . LEU A 1 105 ? -1.102 1.333 16.571 1.00 10.30 77 LEU A N 1
ATOM 1315 C CA . LEU A 1 105 ? -2.344 1.252 15.807 1.00 10.15 77 LEU A CA 1
ATOM 1316 C C . LEU A 1 105 ? -3.232 2.423 16.129 1.00 10.39 77 LEU A C 1
ATOM 1317 O O . LEU A 1 105 ? -3.510 2.703 17.307 1.00 11.24 77 LEU A O 1
ATOM 1333 N N . VAL A 1 106 ? -3.757 3.085 15.099 1.00 10.22 78 VAL A N 1
ATOM 1334 C CA . VAL A 1 106 ? -4.834 4.065 15.249 1.00 10.46 78 VAL A CA 1
ATOM 1335 C C . VAL A 1 106 ? -5.605 4.086 13.938 1.00 10.89 78 VAL A C 1
ATOM 1336 O O . VAL A 1 106 ? -5.031 3.836 12.884 1.00 11.59 78 VAL A O 1
ATOM 1349 N N A ARG A 1 107 ? -6.915 4.352 14.021 0.65 11.42 79 ARG A N 1
ATOM 1350 N N B ARG A 1 107 ? -6.906 4.345 13.966 0.35 11.34 79 ARG A N 1
ATOM 1351 C CA A ARG A 1 107 ? -7.807 4.369 12.867 0.65 11.80 79 ARG A CA 1
ATOM 1352 C CA B ARG A 1 107 ? -7.606 4.482 12.691 0.35 12.72 79 ARG A CA 1
ATOM 1353 C C A ARG A 1 107 ? -8.398 5.736 12.585 0.65 12.02 79 ARG A C 1
ATOM 1354 C C B ARG A 1 107 ? -7.987 5.910 12.377 0.35 14.47 79 ARG A C 1
ATOM 1355 O O A ARG A 1 107 ? -9.077 5.877 11.575 0.65 11.85 79 ARG A O 1
ATOM 1356 O O B ARG A 1 107 ? -8.096 6.259 11.189 0.35 15.34 79 ARG A O 1
ATOM 1397 N N . ASP A 1 108 ? -8.115 6.753 13.400 1.00 12.51 80 ASP A N 1
ATOM 1398 C CA . ASP A 1 108 ? -8.593 8.117 13.198 1.00 12.41 80 ASP A CA 1
ATOM 1399 C C . ASP A 1 108 ? -7.859 9.027 14.169 1.00 11.92 80 ASP A C 1
ATOM 1400 O O . ASP A 1 108 ? -7.584 8.626 15.311 1.00 12.19 80 ASP A O 1
ATOM 1410 N N . ILE A 1 109 ? -7.528 10.248 13.748 1.00 11.30 81 ILE A N 1
ATOM 1411 C CA . ILE A 1 109 ? -6.934 11.216 14.670 1.00 11.18 81 ILE A CA 1
ATOM 1412 C C . ILE A 1 109 ? -7.760 11.399 15.921 1.00 11.12 81 ILE A C 1
ATOM 1413 O O . ILE A 1 109 ? -7.208 11.676 16.993 1.00 11.09 81 ILE A O 1
ATOM 1429 N N . SER A 1 110 ? -9.080 11.251 15.821 1.00 11.03 82 SER A N 1
ATOM 1430 C CA . SER A 1 110 ? -9.948 11.469 16.970 1.00 11.42 82 SER A CA 1
ATOM 1431 C C . SER A 1 110 ? -9.707 10.489 18.086 1.00 10.74 82 SER A C 1
ATOM 1432 O O . SER A 1 110 ? -10.089 10.790 19.223 1.00 11.96 82 SER A O 1
ATOM 1439 N N . GLU A 1 111 ? -9.149 9.310 17.817 1.00 10.89 83 GLU A N 1
ATOM 1440 C CA . GLU A 1 111 ? -8.813 8.426 18.915 1.00 11.28 83 GLU A CA 1
ATOM 1441 C C . GLU A 1 111 ? -7.786 9.082 19.820 1.00 10.69 83 GLU A C 1
ATOM 1442 O O . GLU A 1 111 ? -7.890 9.034 21.050 1.00 12.21 83 GLU A O 1
ATOM 1454 N N . TYR A 1 112 ? -6.749 9.663 19.228 1.00 9.92 84 TYR A N 1
ATOM 1455 C CA . TYR A 1 112 ? -5.716 10.312 20.011 1.00 9.40 84 TYR A CA 1
ATOM 1456 C C . TYR A 1 112 ? -6.230 11.580 20.672 1.00 9.63 84 TYR A C 1
ATOM 1457 O O . TYR A 1 112 ? -5.868 11.856 21.823 1.00 10.23 84 TYR A O 1
ATOM 1474 N N . THR A 1 113 ? -7.007 12.390 19.960 1.00 10.14 85 THR A N 1
ATOM 1475 C CA . THR A 1 113 ? -7.477 13.622 20.578 1.00 10.57 85 THR A CA 1
ATOM 1476 C C . THR A 1 113 ? -8.497 13.356 21.661 1.00 10.55 85 THR A C 1
ATOM 1477 O O . THR A 1 113 ? -8.583 14.133 22.625 1.00 11.70 85 THR A O 1
ATOM 1487 N N . ALA A 1 114 ? -9.283 12.283 21.543 1.00 10.82 86 ALA A N 1
ATOM 1488 C CA . ALA A 1 114 ? -10.239 11.942 22.585 1.00 11.21 86 ALA A CA 1
ATOM 1489 C C . ALA A 1 114 ? -9.534 11.568 23.883 1.00 11.51 86 ALA A C 1
ATOM 1490 O O . ALA A 1 114 ? -9.919 12.036 24.952 1.00 11.85 86 ALA A O 1
ATOM 1497 N N . ASP A 1 115 ? -8.512 10.736 23.824 1.00 10.93 87 ASP A N 1
ATOM 1498 C CA . ASP A 1 115 ? -7.811 10.355 25.041 1.00 11.95 87 ASP A CA 1
ATOM 1499 C C . ASP A 1 115 ? -7.054 11.554 25.617 1.00 10.75 87 ASP A C 1
ATOM 1500 O O . ASP A 1 115 ? -6.976 11.717 26.845 1.00 11.42 87 ASP A O 1
ATOM 1509 N N . PHE A 1 116 ? -6.498 12.413 24.740 1.00 9.95 88 PHE A N 1
ATOM 1510 C CA . PHE A 1 116 ? -5.858 13.624 25.231 1.00 10.69 88 PHE A CA 1
ATOM 1511 C C . PHE A 1 116 ? -6.879 14.482 25.954 1.00 10.99 88 PHE A C 1
ATOM 1512 O O . PHE A 1 116 ? -6.600 15.012 27.036 1.00 11.39 88 PHE A O 1
ATOM 1529 N N . ASP A 1 117 ? -8.072 14.640 25.388 1.00 10.90 89 ASP A N 1
ATOM 1530 C CA . ASP A 1 117 ? -9.129 15.408 26.045 1.00 11.54 89 ASP A CA 1
ATOM 1531 C C . ASP A 1 117 ? -9.471 14.817 27.408 1.00 12.88 89 ASP A C 1
ATOM 1532 O O . ASP A 1 117 ? -9.727 15.564 28.370 1.00 12.67 89 ASP A O 1
ATOM 1541 N N . THR A 1 118 ? -9.537 13.488 27.515 1.00 12.07 90 THR A N 1
ATOM 1542 C CA . THR A 1 118 ? -9.823 12.891 28.812 1.00 12.84 90 THR A CA 1
ATOM 1543 C C . THR A 1 118 ? -8.758 13.308 29.822 1.00 12.07 90 THR A C 1
ATOM 1544 O O . THR A 1 118 ? -9.091 13.649 30.971 1.00 12.86 90 THR A O 1
ATOM 1554 N N . LEU A 1 119 ? -7.494 13.309 29.431 1.00 11.37 91 LEU A N 1
ATOM 1555 C CA . LEU A 1 119 ? -6.428 13.722 30.331 1.00 11.27 91 LEU A CA 1
ATOM 1556 C C . LEU A 1 119 ? -6.545 15.195 30.704 1.00 11.43 91 LEU A C 1
ATOM 1557 O O . LEU A 1 119 ? -6.348 15.564 31.874 1.00 13.00 91 LEU A O 1
ATOM 1573 N N . VAL A 1 120 ? -6.852 16.064 29.742 1.00 12.03 92 VAL A N 1
ATOM 1574 C CA . VAL A 1 120 ? -7.075 17.465 30.072 1.00 12.23 92 VAL A CA 1
ATOM 1575 C C . VAL A 1 120 ? -8.187 17.586 31.110 1.00 11.96 92 VAL A C 1
ATOM 1576 O O . VAL A 1 120 ? -8.102 18.398 32.046 1.00 13.49 92 VAL A O 1
ATOM 1589 N N . GLY A 1 121 ? -9.257 16.793 30.975 1.00 12.98 93 GLY A N 1
ATOM 1590 C CA . GLY A 1 121 ? -10.333 16.885 31.934 1.00 13.92 93 GLY A CA 1
ATOM 1591 C C . GLY A 1 121 ? -9.912 16.451 33.324 1.00 13.69 93 GLY A C 1
ATOM 1592 O O . GLY A 1 121 ? -10.340 17.041 34.313 1.00 15.66 93 GLY A O 1
ATOM 1596 N N . ILE A 1 122 ? -9.078 15.412 33.423 1.00 14.29 94 ILE A N 1
ATOM 1597 C CA . ILE A 1 122 ? -8.601 14.970 34.727 1.00 14.38 94 ILE A CA 1
ATOM 1598 C C . ILE A 1 122 ? -7.791 16.078 35.375 1.00 14.41 94 ILE A C 1
ATOM 1599 O O . ILE A 1 122 ? -7.994 16.404 36.554 1.00 14.97 94 ILE A O 1
ATOM 1615 N N . ALA A 1 123 ? -6.862 16.673 34.624 1.00 13.02 95 ALA A N 1
ATOM 1616 C CA . ALA A 1 123 ? -6.046 17.749 35.157 1.00 13.51 95 ALA A CA 1
ATOM 1617 C C . ALA A 1 123 ? -6.895 18.940 35.578 1.00 15.31 95 ALA A C 1
ATOM 1618 O O . ALA A 1 123 ? -6.652 19.554 36.630 1.00 16.14 95 ALA A O 1
ATOM 1625 N N . THR A 1 124 ? -7.909 19.280 34.782 1.00 14.09 96 THR A N 1
ATOM 1626 C CA . THR A 1 124 ? -8.769 20.430 35.044 1.00 16.38 96 THR A CA 1
ATOM 1627 C C . THR A 1 124 ? -9.543 20.213 36.333 1.00 17.30 96 THR A C 1
ATOM 1628 O O . THR A 1 124 ? -9.699 21.136 37.154 1.00 19.03 96 THR A O 1
ATOM 1638 N N . ARG A 1 125 ? -10.054 19.011 36.537 1.00 16.32 97 ARG A N 1
ATOM 1639 C CA . ARG A 1 125 ? -10.817 18.747 37.754 1.00 18.88 97 ARG A CA 1
ATOM 1640 C C . ARG A 1 125 ? -9.915 18.684 38.984 1.00 17.48 97 ARG A C 1
ATOM 1641 O O . ARG A 1 125 ? -10.361 19.056 40.094 1.00 19.64 97 ARG A O 1
ATOM 1662 N N . GLU A 1 126 ? -8.662 18.232 38.830 1.00 16.87 98 GLU A N 1
ATOM 1663 C CA . GLU A 1 126 ? -7.762 18.116 39.974 1.00 16.59 98 GLU A CA 1
ATOM 1664 C C . GLU A 1 126 ? -7.201 19.465 40.393 1.00 17.36 98 GLU A C 1
ATOM 1665 O O . GLU A 1 126 ? -6.938 19.677 41.588 1.00 19.46 98 GLU A O 1
ATOM 1677 N N . TYR A 1 127 ? -7.031 20.375 39.445 1.00 16.73 99 TYR A N 1
ATOM 1678 C CA . TYR A 1 127 ? -6.478 21.701 39.689 1.00 17.20 99 TYR A 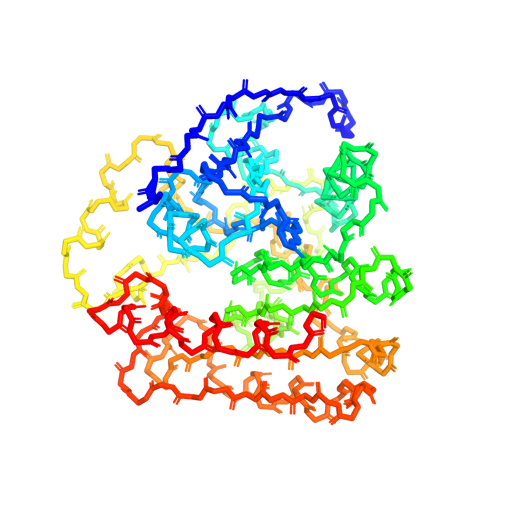CA 1
ATOM 1679 C C . TYR A 1 127 ? -7.386 22.747 39.052 1.00 17.42 99 TYR A C 1
ATOM 1680 O O . TYR A 1 127 ? -7.015 23.420 38.084 1.00 17.33 99 TYR A O 1
ATOM 1697 N N . PRO A 1 128 ? -8.583 22.933 39.594 1.00 19.39 100 PRO A N 1
ATOM 1698 C CA . PRO A 1 128 ? -9.568 23.795 38.910 1.00 19.61 100 PRO A CA 1
ATOM 1699 C C . PRO A 1 128 ? -9.225 25.277 38.878 1.00 20.63 100 PRO A C 1
ATOM 1700 O O . PRO A 1 128 ? -9.732 25.990 38.004 1.00 23.79 100 PRO A O 1
ATOM 1711 N N . GLY A 1 129 ? -8.357 25.754 39.742 1.00 19.08 101 GLY A N 1
ATOM 1712 C CA . GLY A 1 129 ? -7.889 27.123 39.685 1.00 19.25 101 GLY A CA 1
ATOM 1713 C C . GLY A 1 129 ? -6.716 27.393 38.778 1.00 18.77 101 GLY A C 1
ATOM 1714 O O . GLY A 1 129 ? -6.302 28.548 38.685 1.00 20.04 101 GLY A O 1
ATOM 1718 N N . CYS A 1 130 ? -6.153 26.387 38.137 1.00 16.45 102 CYS A N 1
ATOM 1719 C CA . CYS A 1 130 ? -4.914 26.559 37.398 1.00 16.31 102 CYS A CA 1
ATOM 1720 C C . CYS A 1 130 ? -5.126 26.795 35.905 1.00 15.25 102 CYS A C 1
ATOM 1721 O O . CYS A 1 130 ? -6.006 26.190 35.279 1.00 17.47 102 CYS A O 1
ATOM 1728 N N . LYS A 1 131 ? -4.280 27.643 35.339 1.00 14.75 103 LYS A N 1
ATOM 1729 C CA . LYS A 1 131 ? -4.151 27.731 33.883 1.00 15.03 103 LYS A CA 1
ATOM 1730 C C . LYS A 1 131 ? -3.721 26.384 33.330 1.00 12.91 103 LYS A C 1
ATOM 1731 O O . LYS A 1 131 ? -3.038 25.591 33.999 1.00 13.87 103 LYS A O 1
ATOM 1750 N N A ARG A 1 132 ? -4.145 26.099 32.097 0.68 12.52 104 ARG A N 1
ATOM 1751 N N B ARG A 1 132 ? -4.011 26.191 32.049 0.32 12.63 104 ARG A N 1
ATOM 1752 C CA A ARG A 1 132 ? -3.886 24.834 31.431 0.68 12.16 104 ARG A CA 1
ATOM 1753 C CA B ARG A 1 132 ? -3.932 24.898 31.393 0.32 12.19 104 ARG A CA 1
ATOM 1754 C C A ARG A 1 132 ? -3.018 25.035 30.201 0.68 11.65 104 ARG A C 1
ATOM 1755 C C B ARG A 1 132 ? -3.052 25.014 30.157 0.32 11.72 104 ARG A C 1
ATOM 1756 O O A ARG A 1 132 ? -3.347 25.817 29.313 0.68 12.03 104 ARG A O 1
ATOM 1757 O O B ARG A 1 132 ? -3.387 25.739 29.221 0.32 11.97 104 ARG A O 1
ATOM 1798 N N . ILE A 1 133 ? -1.928 24.310 30.157 1.00 10.20 105 ILE A N 1
ATOM 1799 C CA . ILE A 1 133 ? -0.966 24.325 29.075 1.00 9.99 105 ILE A CA 1
ATOM 1800 C C . ILE A 1 133 ? -1.022 22.989 28.375 1.00 10.43 105 ILE A C 1
ATOM 1801 O O . ILE A 1 133 ? -0.976 21.948 29.042 1.00 11.45 105 ILE A O 1
ATOM 1818 N N . VAL A 1 134 ? -1.114 22.992 27.060 1.00 9.07 106 VAL A N 1
ATOM 1819 C CA . VAL A 1 134 ? -1.063 21.767 26.258 1.00 9.15 106 VAL A CA 1
ATOM 1820 C C . VAL A 1 134 ? 0.241 21.785 25.477 1.00 8.99 106 VAL A C 1
ATOM 1821 O O . VAL A 1 134 ? 0.568 22.791 24.845 1.00 9.93 106 VAL A O 1
ATOM 1834 N N A LEU A 1 135 ? 0.980 20.689 25.520 0.63 8.82 107 LEU A N 1
ATOM 1835 N N B LEU A 1 135 ? 0.982 20.671 25.514 0.37 8.85 107 LEU A N 1
ATOM 1836 C CA A LEU A 1 135 ? 2.315 20.611 24.964 0.63 8.86 107 LEU A CA 1
ATOM 1837 C CA B LEU A 1 135 ? 2.358 20.579 25.025 0.37 8.85 107 LEU A CA 1
ATOM 1838 C C A LEU A 1 135 ? 2.428 19.307 24.197 0.63 9.06 107 LEU A C 1
ATOM 1839 C C B LEU A 1 135 ? 2.519 19.288 24.234 0.37 9.04 107 LEU A C 1
ATOM 1840 O O A LEU A 1 135 ? 2.040 18.248 24.702 0.63 9.20 107 LEU A O 1
ATOM 1841 O O B LEU A 1 135 ? 2.272 18.202 24.768 0.37 8.84 107 LEU A O 1
ATOM 1872 N N . GLY A 1 136 ? 2.920 19.377 22.972 1.00 8.91 108 GLY A N 1
ATOM 1873 C CA . GLY A 1 136 ? 3.135 18.167 22.179 1.00 9.07 108 GLY A CA 1
ATOM 1874 C C . GLY A 1 136 ? 4.384 18.235 21.335 1.00 8.60 108 GLY A C 1
ATOM 1875 O O . GLY A 1 136 ? 4.763 19.312 20.853 1.00 9.80 108 GLY A O 1
ATOM 1880 N N . HIS A 1 137 ? 5.018 17.070 21.119 1.00 8.81 109 HIS A N 1
ATOM 1881 C CA . HIS A 1 137 ? 6.176 16.910 20.236 1.00 7.87 109 HIS A CA 1
ATOM 1882 C C . HIS A 1 137 ? 5.826 16.037 19.043 1.00 8.28 109 HIS A C 1
ATOM 1883 O O . HIS A 1 137 ? 5.337 14.917 19.213 1.00 8.98 109 HIS A O 1
ATOM 1896 N N . SER A 1 138 ? 6.126 16.530 17.839 1.00 8.56 110 SER A N 1
ATOM 1897 C CA . SER A 1 138 ? 6.140 15.743 16.598 1.00 8.67 110 SER A CA 1
ATOM 1898 C C . SER A 1 138 ? 4.733 15.215 16.321 1.00 8.28 110 SER A C 1
ATOM 1899 O O . SER A 1 138 ? 3.807 16.032 16.237 1.00 9.03 110 SER A O 1
ATOM 1906 N N . MET A 1 139 ? 4.501 13.910 16.246 1.00 8.74 111 MET A N 1
ATOM 1907 C CA . MET A 1 139 ? 3.122 13.420 16.152 1.00 8.69 111 MET A CA 1
ATOM 1908 C C . MET A 1 139 ? 2.265 14.003 17.264 1.00 8.51 111 MET A C 1
ATOM 1909 O O . MET A 1 139 ? 1.089 14.330 17.043 1.00 9.48 111 MET A O 1
ATOM 1923 N N . GLY A 1 140 ? 2.809 14.088 18.459 1.00 8.43 112 GLY A N 1
ATOM 1924 C CA . GLY A 1 140 ? 2.092 14.655 19.580 1.00 8.84 112 GLY A CA 1
ATOM 1925 C C . GLY A 1 140 ? 1.776 16.116 19.405 1.00 8.55 112 GLY A C 1
ATOM 1926 O O . GLY A 1 140 ? 0.790 16.614 19.944 1.00 8.78 112 GLY A O 1
ATOM 1930 N N . GLY A 1 141 ? 2.641 16.833 18.677 1.00 8.65 113 GLY A N 1
ATOM 1931 C CA . GLY A 1 141 ? 2.310 18.196 18.314 1.00 9.39 113 GLY A CA 1
ATOM 1932 C C . GLY A 1 141 ? 1.182 18.272 17.306 1.00 8.77 113 GLY A C 1
ATOM 1933 O O . GLY A 1 141 ? 0.350 19.191 17.384 1.00 10.05 113 GLY A O 1
ATOM 1937 N N . GLY A 1 142 ? 1.084 17.314 16.395 1.00 8.97 114 GLY A N 1
ATOM 1938 C CA . GLY A 1 142 ? -0.089 17.206 15.559 1.00 9.73 114 GLY A CA 1
ATOM 1939 C C . GLY A 1 142 ? -1.349 16.912 16.344 1.00 9.23 114 GLY A C 1
ATOM 1940 O O . GLY A 1 142 ? -2.411 17.495 16.071 1.00 10.53 114 GLY A O 1
ATOM 1944 N N . ILE A 1 143 ? -1.264 16.016 17.315 1.00 9.22 115 ILE A N 1
ATOM 1945 C CA . ILE A 1 143 ? -2.402 15.716 18.174 1.00 9.50 115 ILE A CA 1
ATOM 1946 C C . ILE A 1 143 ? -2.840 16.958 18.936 1.00 9.57 115 ILE A C 1
ATOM 1947 O O . ILE A 1 143 ? -4.036 17.244 19.043 1.00 9.51 115 ILE A O 1
ATOM 1963 N N . VAL A 1 144 ? -1.892 17.678 19.544 1.00 8.92 116 VAL A N 1
ATOM 1964 C CA . VAL A 1 144 ? -2.223 18.866 20.339 1.00 8.76 116 VAL A CA 1
ATOM 1965 C C . VAL A 1 144 ? -2.793 19.961 19.462 1.00 8.85 116 VAL A C 1
ATOM 1966 O O . VAL A 1 144 ? -3.769 20.622 19.856 1.00 9.70 116 VAL A O 1
ATOM 1979 N N . PHE A 1 145 ? -2.242 20.174 18.277 1.00 9.35 117 PHE A N 1
ATOM 1980 C CA . PHE A 1 145 ? -2.820 21.130 17.339 1.00 10.15 117 PHE A CA 1
ATOM 1981 C C . PHE A 1 145 ? -4.263 20.750 17.002 1.00 10.27 117 PHE A C 1
ATOM 1982 O O . PHE A 1 145 ? -5.169 21.597 17.016 1.00 11.07 117 PHE A O 1
ATOM 1999 N N . ALA A 1 146 ? -4.479 19.487 16.647 1.00 10.47 118 ALA A N 1
ATOM 2000 C CA . ALA A 1 146 ? -5.795 19.002 16.269 1.00 10.12 118 ALA A CA 1
ATOM 2001 C C . ALA A 1 146 ? -6.779 19.187 17.419 1.00 10.41 118 ALA A C 1
ATOM 2002 O O . ALA A 1 146 ? -7.936 19.597 17.215 1.00 11.85 118 ALA A O 1
ATOM 2009 N N A TYR A 1 147 ? -6.324 18.899 18.635 0.65 10.89 119 TYR A N 1
ATOM 2010 N N B TYR A 1 147 ? -6.336 18.916 18.650 0.35 10.91 119 TYR A N 1
ATOM 2011 C CA A TYR A 1 147 ? -7.121 19.119 19.830 0.65 10.48 119 TYR A CA 1
ATOM 2012 C CA B TYR A 1 147 ? -7.199 19.112 19.813 0.35 10.58 119 TYR A CA 1
ATOM 2013 C C A TYR A 1 147 ? -7.504 20.583 19.957 0.65 10.64 119 TYR A C 1
ATOM 2014 C C B TYR A 1 147 ? -7.503 20.592 20.023 0.35 10.75 119 TYR A C 1
ATOM 2015 O O A TYR A 1 147 ? -8.671 20.940 20.168 0.65 11.49 119 TYR A O 1
ATOM 2016 O O B TYR A 1 147 ? -8.636 20.971 20.339 0.35 11.41 119 TYR A O 1
ATOM 2051 N N . GLY A 1 148 ? -6.504 21.455 19.837 1.00 10.80 120 GLY A N 1
ATOM 2052 C CA . GLY A 1 148 ? -6.717 22.868 20.056 1.00 12.40 120 GLY A CA 1
ATOM 2053 C C . GLY A 1 148 ? -7.645 23.524 19.057 1.00 12.20 120 GLY A C 1
ATOM 2054 O O . GLY A 1 148 ? -8.426 24.411 19.426 1.00 13.86 120 GLY A O 1
ATOM 2059 N N . VAL A 1 149 ? -7.614 23.101 17.797 1.00 11.69 121 VAL A N 1
ATOM 2060 C CA . VAL A 1 149 ? -8.531 23.675 16.826 1.00 12.55 121 VAL A CA 1
ATOM 2061 C C . VAL A 1 149 ? -9.960 23.194 17.064 1.00 12.56 121 VAL A C 1
ATOM 2062 O O . VAL A 1 149 ? -10.915 23.894 16.701 1.00 15.43 121 VAL A O 1
ATOM 2075 N N . GLU A 1 150 ? -10.131 22.026 17.655 1.00 12.32 122 GLU A N 1
ATOM 2076 C CA . GLU A 1 150 ? -11.455 21.523 18.020 1.00 13.07 122 GLU A CA 1
ATOM 2077 C C . GLU A 1 150 ? -11.978 22.150 19.289 1.00 13.28 122 GLU A C 1
ATOM 2078 O O . GLU A 1 150 ? -13.209 22.335 19.423 1.00 14.66 122 GLU A O 1
ATOM 2090 N N . ARG A 1 151 ? -11.096 22.462 20.247 1.00 13.07 123 ARG A N 1
ATOM 2091 C CA . ARG A 1 151 ? -11.488 22.993 21.553 1.00 13.42 123 ARG A CA 1
ATOM 2092 C C . ARG A 1 151 ? -10.667 24.231 21.887 1.00 12.38 123 ARG A C 1
ATOM 2093 O O . ARG A 1 151 ? -9.880 24.239 22.858 1.00 14.29 123 ARG A O 1
ATOM 2114 N N . PRO A 1 152 ? -10.825 25.290 21.102 1.00 13.61 124 PRO A N 1
ATOM 2115 C CA . PRO A 1 152 ? -9.905 26.430 21.215 1.00 14.48 124 PRO A CA 1
ATOM 2116 C C . PRO A 1 152 ? -10.062 27.192 22.490 1.00 14.95 124 PRO A C 1
ATOM 2117 O O . PRO A 1 152 ? -9.169 27.996 22.805 1.00 15.10 124 PRO A O 1
ATOM 2128 N N A ASP A 1 153 ? -11.155 26.959 23.224 0.73 15.84 125 ASP A N 1
ATOM 2129 N N B ASP A 1 153 ? -11.159 27.027 23.225 0.27 15.86 125 ASP A N 1
ATOM 2130 C CA A ASP A 1 153 ? -11.484 27.604 24.481 0.73 17.40 125 ASP A CA 1
ATOM 2131 C CA B ASP A 1 153 ? -11.329 27.693 24.508 0.27 17.34 125 ASP A CA 1
ATOM 2132 C C A ASP A 1 153 ? -11.111 26.761 25.694 0.73 16.97 125 ASP A C 1
ATOM 2133 C C B ASP A 1 153 ? -11.238 26.715 25.684 0.27 17.19 125 ASP A C 1
ATOM 2134 O O A ASP A 1 153 ? -11.316 27.214 26.831 0.73 19.31 125 ASP A O 1
ATOM 2135 O O B ASP A 1 153 ? -11.753 27.017 26.768 0.27 17.53 125 ASP A O 1
ATOM 2152 N N . ASN A 1 154 ? -10.611 25.544 25.502 1.00 14.64 126 ASN A N 1
ATOM 2153 C CA . ASN A 1 154 ? -10.448 24.581 26.587 1.00 14.78 126 ASN A CA 1
ATOM 2154 C C . ASN A 1 154 ? -9.015 24.473 27.131 1.00 16.27 126 ASN A C 1
ATOM 2155 O O . ASN A 1 154 ? -8.695 23.506 27.819 1.00 19.53 126 ASN A O 1
ATOM 2167 N N A TYR A 1 155 ? -8.162 25.452 26.841 0.73 13.38 127 TYR A N 1
ATOM 2168 N N B TYR A 1 155 ? -8.157 25.438 26.833 0.27 13.38 127 TYR A N 1
ATOM 2169 C CA A TYR A 1 155 ? -6.788 25.502 27.318 0.73 12.05 127 TYR A CA 1
ATOM 2170 C CA B TYR A 1 155 ? -6.837 25.529 27.437 0.27 12.15 127 TYR A CA 1
ATOM 2171 C C A TYR A 1 155 ? -6.376 26.960 27.239 0.73 12.64 127 TYR A C 1
ATOM 2172 C C B TYR A 1 155 ? -6.430 26.986 27.336 0.27 12.62 127 TYR A C 1
ATOM 2173 O O A TYR A 1 155 ? -7.032 27.769 26.582 0.73 13.42 127 TYR A O 1
ATOM 2174 O O B TYR A 1 155 ? -7.116 27.802 26.715 0.27 13.60 127 TYR A O 1
ATOM 2209 N N . ASP A 1 156 ? -5.300 27.303 27.949 1.00 11.67 128 ASP A N 1
ATOM 2210 C CA . ASP A 1 156 ? -4.813 28.672 28.009 1.00 11.23 128 ASP A CA 1
ATOM 2211 C C . ASP A 1 156 ? -3.586 28.924 27.160 1.00 10.68 128 ASP A C 1
ATOM 2212 O O . ASP A 1 156 ? -3.461 30.023 26.614 1.00 11.96 128 ASP A O 1
ATOM 2222 N N . LEU A 1 157 ? -2.662 27.970 27.045 1.00 10.07 129 LEU A N 1
ATOM 2223 C CA . LEU A 1 157 ? -1.390 28.162 26.353 1.00 9.46 129 LEU A CA 1
ATOM 2224 C C . LEU A 1 157 ? -1.063 26.888 25.620 1.00 9.81 129 LEU A C 1
ATOM 2225 O O . LEU A 1 157 ? -1.279 25.805 26.162 1.00 10.29 129 LEU A O 1
ATOM 2241 N N . MET A 1 158 ? -0.451 26.985 24.435 1.00 9.80 130 MET A N 1
ATOM 2242 C CA . MET A 1 158 ? 0.008 25.819 23.686 1.00 9.06 130 MET A CA 1
ATOM 2243 C C . MET A 1 158 ? 1.492 25.935 23.366 1.00 8.70 130 MET A C 1
ATOM 2244 O O . MET A 1 158 ? 1.972 27.005 22.971 1.00 9.46 130 MET A O 1
ATOM 2258 N N . VAL A 1 159 ? 2.194 24.827 23.529 1.00 9.01 131 VAL A N 1
ATOM 2259 C CA . VAL A 1 159 ? 3.611 24.710 23.178 1.00 8.73 131 VAL A CA 1
ATOM 2260 C C . VAL A 1 159 ? 3.777 23.501 22.285 1.00 8.66 131 VAL A C 1
ATOM 2261 O O . VAL A 1 159 ? 3.357 22.394 22.651 1.00 9.58 131 VAL A O 1
ATOM 2274 N N . LEU A 1 160 ? 4.405 23.693 21.130 1.00 8.82 132 LEU A N 1
ATOM 2275 C CA . LEU A 1 160 ? 4.628 22.610 20.157 1.00 8.99 132 LEU A CA 1
ATOM 2276 C C . LEU A 1 160 ? 6.094 22.479 19.831 1.00 8.86 132 LEU A C 1
ATOM 2277 O O . LEU A 1 160 ? 6.746 23.455 19.451 1.00 10.26 132 LEU A O 1
ATOM 2293 N N . SER A 1 161 ? 6.628 21.284 19.934 1.00 9.11 133 SER A N 1
ATOM 2294 C CA . SER A 1 161 ? 7.984 20.943 19.508 1.00 9.57 133 SER A CA 1
ATOM 2295 C C . SER A 1 161 ? 7.874 20.256 18.155 1.00 9.63 133 SER A C 1
ATOM 2296 O O . SER A 1 161 ? 7.219 19.205 18.069 1.00 9.24 133 SER A O 1
ATOM 2303 N N . ALA A 1 162 ? 8.465 20.823 17.117 1.00 9.60 134 ALA A N 1
ATOM 2304 C CA . ALA A 1 162 ? 8.509 20.235 15.781 1.00 9.94 134 ALA A CA 1
ATOM 2305 C C . ALA A 1 162 ? 7.182 19.551 15.420 1.00 9.82 134 ALA A C 1
ATOM 2306 O O . ALA A 1 162 ? 7.152 18.365 15.093 1.00 10.64 134 ALA A O 1
ATOM 2313 N N . PRO A 1 163 ? 6.073 20.295 15.429 1.00 9.82 135 PRO A N 1
ATOM 2314 C CA . PRO A 1 163 ? 4.778 19.622 15.302 1.00 10.09 135 PRO A CA 1
ATOM 2315 C C . PRO A 1 163 ? 4.546 19.051 13.906 1.00 10.08 135 PRO A C 1
ATOM 2316 O O . PRO A 1 163 ? 4.813 19.695 12.895 1.00 10.86 135 PRO A O 1
ATOM 2327 N N . ALA A 1 164 ? 3.977 17.850 13.869 1.00 10.10 136 ALA A N 1
ATOM 2328 C CA . ALA A 1 164 ? 3.688 17.170 12.601 1.00 10.85 136 ALA A CA 1
ATOM 2329 C C . ALA A 1 164 ? 2.357 17.650 12.059 1.00 11.44 136 ALA A C 1
ATOM 2330 O O . ALA A 1 164 ? 1.341 16.950 12.136 1.00 12.39 136 ALA A O 1
ATOM 2337 N N . VAL A 1 165 ? 2.377 18.848 11.490 1.00 11.29 137 VAL A N 1
ATOM 2338 C CA . VAL A 1 165 ? 1.161 19.489 11.006 1.00 12.43 137 VAL A CA 1
ATOM 2339 C C . VAL A 1 165 ? 1.164 19.645 9.484 1.00 12.41 137 VAL A C 1
ATOM 2340 O O . VAL A 1 165 ? 0.304 20.378 8.933 1.00 14.30 137 VAL A O 1
ATOM 2353 N N . ALA A 1 166 ? 2.109 19.029 8.791 1.00 12.54 138 ALA A N 1
ATOM 2354 C CA . ALA A 1 166 ? 2.138 19.050 7.318 1.00 13.44 138 ALA A CA 1
ATOM 2355 C C . ALA A 1 166 ? 2.668 17.715 6.803 1.00 12.48 138 ALA A C 1
ATOM 2356 O O . ALA A 1 166 ? 3.529 17.658 5.923 1.00 15.24 138 ALA A O 1
ATOM 2363 N N . ALA A 1 167 ? 2.047 16.624 7.255 1.00 13.35 139 ALA A N 1
ATOM 2364 C CA . ALA A 1 167 ? 2.533 15.302 6.895 1.00 14.35 139 ALA A CA 1
ATOM 2365 C C . ALA A 1 167 ? 2.506 15.080 5.400 1.00 14.91 139 ALA A C 1
ATOM 2366 O O . ALA A 1 167 ? 3.352 14.348 4.869 1.00 17.63 139 ALA A O 1
ATOM 2373 N N . GLN A 1 168 ? 1.583 15.710 4.703 1.00 14.92 140 GLN A N 1
ATOM 2374 C CA . GLN A 1 168 ? 1.506 15.551 3.256 1.00 16.39 140 GLN A CA 1
ATOM 2375 C C . GLN A 1 168 ? 2.717 16.092 2.527 1.00 20.13 140 GLN A C 1
ATOM 2376 O O . GLN A 1 168 ? 2.927 15.742 1.345 1.00 22.56 140 GLN A O 1
ATOM 2390 N N . ASP A 1 169 ? 3.524 16.903 3.178 1.00 19.30 141 ASP A N 1
ATOM 2391 C CA . ASP A 1 169 ? 4.743 17.389 2.550 1.00 22.87 141 ASP A CA 1
ATOM 2392 C C . ASP A 1 169 ? 5.928 16.481 2.859 1.00 22.68 141 ASP A C 1
ATOM 2393 O O . ASP A 1 169 ? 6.989 16.668 2.238 1.00 32.21 141 ASP A O 1
ATOM 2402 N N . LEU A 1 170 ? 5.766 15.480 3.728 1.00 23.49 142 LEU A N 1
ATOM 2403 C CA . LEU A 1 170 ? 6.858 14.645 4.225 1.00 27.19 142 LEU A CA 1
ATOM 2404 C C . LEU A 1 170 ? 6.895 13.259 3.604 1.00 26.54 142 LEU A C 1
ATOM 2405 O O . LEU A 1 170 ? 7.906 12.564 3.755 1.00 28.99 142 LEU A O 1
ATOM 2421 N N . VAL A 1 171 ? 5.799 12.804 2.998 1.00 19.51 143 VAL A N 1
ATOM 2422 C CA . VAL A 1 171 ? 5.753 11.467 2.420 1.00 18.27 143 VAL A CA 1
ATOM 2423 C C . VAL A 1 171 ? 5.488 11.594 0.926 1.00 18.16 143 VAL A C 1
ATOM 2424 O O . VAL A 1 171 ? 4.941 12.593 0.452 1.00 18.28 143 VAL A O 1
ATOM 2437 N N . SER A 1 172 ? 5.894 10.584 0.174 1.00 16.88 144 SER A N 1
ATOM 2438 C CA . SER A 1 172 ? 5.676 10.592 -1.254 1.00 17.90 144 SER A CA 1
ATOM 2439 C C . SER A 1 172 ? 4.185 10.461 -1.588 1.00 15.49 144 SER A C 1
ATOM 2440 O O . SER A 1 172 ? 3.391 10.021 -0.762 1.00 15.76 144 SER A O 1
ATOM 2447 N N . PRO A 1 173 ? 3.794 10.835 -2.778 1.00 16.02 145 PRO A N 1
ATOM 2448 C CA . PRO A 1 173 ? 2.394 10.640 -3.184 1.00 16.77 145 PRO A CA 1
ATOM 2449 C C . PRO A 1 173 ? 1.936 9.197 -3.064 1.00 17.07 145 PRO A C 1
ATOM 2450 O O . PRO A 1 173 ? 0.769 8.973 -2.730 1.00 18.33 145 PRO A O 1
ATOM 2461 N N A VAL A 1 174 ? 2.802 8.226 -3.345 0.62 15.90 146 VAL A N 1
ATOM 2462 N N B VAL A 1 174 ? 2.796 8.205 -3.327 0.38 15.92 146 VAL A N 1
ATOM 2463 C CA A VAL A 1 174 ? 2.452 6.820 -3.237 0.62 16.35 146 VAL A CA 1
ATOM 2464 C CA B VAL A 1 174 ? 2.356 6.815 -3.237 0.38 16.65 146 VAL A CA 1
ATOM 2465 C C A VAL A 1 174 ? 2.174 6.459 -1.780 0.62 15.78 146 VAL A C 1
ATOM 2466 C C B VAL A 1 174 ? 2.172 6.413 -1.772 0.38 15.93 146 VAL A C 1
ATOM 2467 O O A VAL A 1 174 ? 1.211 5.741 -1.472 0.62 16.93 146 VAL A O 1
ATOM 2468 O O B VAL A 1 174 ? 1.249 5.657 -1.440 0.38 16.98 146 VAL A O 1
ATOM 2493 N N . VAL A 1 175 ? 3.032 6.895 -0.873 1.00 14.24 147 VAL A N 1
ATOM 2494 C CA . VAL A 1 175 ? 2.818 6.603 0.537 1.00 14.37 147 VAL A CA 1
ATOM 2495 C C . VAL A 1 175 ? 1.524 7.247 1.021 1.00 14.75 147 VAL A C 1
ATOM 2496 O O . VAL A 1 175 ? 0.751 6.645 1.781 1.00 14.13 147 VAL A O 1
ATOM 2510 N N . ALA A 1 176 ? 1.259 8.483 0.612 1.00 13.81 148 ALA A N 1
ATOM 2511 C CA . ALA A 1 176 ? 0.029 9.149 1.013 1.00 13.79 148 ALA A CA 1
ATOM 2512 C C . ALA A 1 176 ? -1.202 8.422 0.501 1.00 14.48 148 ALA A C 1
ATOM 2513 O O . ALA A 1 176 ? -2.180 8.301 1.268 1.00 15.54 148 ALA A O 1
ATOM 2520 N N . VAL A 1 177 ? -1.201 7.939 -0.726 1.00 14.18 149 VAL A N 1
ATOM 2521 C CA . VAL A 1 177 ? -2.339 7.173 -1.204 1.00 15.74 149 VAL A CA 1
ATOM 2522 C C . VAL A 1 177 ? -2.521 5.921 -0.370 1.00 16.59 149 VAL A C 1
ATOM 2523 O O . VAL A 1 177 ? -3.652 5.563 0.007 1.00 16.44 149 VAL A O 1
ATOM 2536 N N . ALA A 1 178 ? -1.452 5.170 -0.138 1.00 14.76 150 ALA A N 1
ATOM 2537 C CA . ALA A 1 178 ? -1.560 3.942 0.626 1.00 16.18 150 ALA A CA 1
ATOM 2538 C C . ALA A 1 178 ? -2.100 4.214 2.010 1.00 15.72 150 ALA A C 1
ATOM 2539 O O . ALA A 1 178 ? -2.987 3.492 2.500 1.00 16.60 150 ALA A O 1
ATOM 2546 N N . ALA A 1 179 ? -1.586 5.235 2.668 1.00 12.72 151 ALA A N 1
ATOM 2547 C CA . ALA A 1 179 ? -2.051 5.536 4.001 1.00 12.51 151 ALA A CA 1
ATOM 2548 C C . ALA A 1 179 ? -3.513 5.954 4.000 1.00 13.34 151 ALA A C 1
ATOM 2549 O O . ALA A 1 179 ? -4.296 5.527 4.869 1.00 13.94 151 ALA A O 1
ATOM 2556 N N . LYS A 1 180 ? -3.896 6.830 3.092 1.00 12.87 152 LYS A N 1
ATOM 2557 C CA . LYS A 1 180 ? -5.271 7.313 3.020 1.00 13.64 152 LYS A CA 1
ATOM 2558 C C . LYS A 1 180 ? -6.243 6.191 2.729 1.00 15.80 152 LYS A C 1
ATOM 2559 O O . LYS A 1 180 ? -7.347 6.157 3.291 1.00 17.76 152 LYS A O 1
ATOM 2578 N N . LEU A 1 181 ? -5.902 5.274 1.828 1.00 13.66 153 LEU A N 1
ATOM 2579 C CA . LEU A 1 181 ? -6.837 4.238 1.437 1.00 15.35 153 LEU A CA 1
ATOM 2580 C C . LEU A 1 181 ? -6.841 3.067 2.398 1.00 14.91 153 LEU A C 1
ATOM 2581 O O . LEU A 1 181 ? -7.880 2.399 2.485 1.00 17.30 153 LEU A O 1
ATOM 2597 N N . LEU A 1 182 ? -5.744 2.788 3.074 1.00 14.16 154 LEU A N 1
ATOM 2598 C CA . LEU A 1 182 ? -5.645 1.608 3.912 1.00 15.60 154 LEU A CA 1
ATOM 2599 C C . LEU A 1 182 ? -5.602 1.886 5.392 1.00 13.70 154 LEU A C 1
ATOM 2600 O O . LEU A 1 182 ? -5.636 0.933 6.187 1.00 14.74 154 LEU A O 1
ATOM 2616 N N . GLY A 1 183 ? -5.476 3.129 5.806 1.00 12.86 155 GLY A N 1
ATOM 2617 C CA . GLY A 1 183 ? -5.250 3.412 7.207 1.00 13.01 155 GLY A CA 1
ATOM 2618 C C . GLY A 1 183 ? -6.421 3.163 8.131 1.00 13.89 155 GLY A C 1
ATOM 2619 O O . GLY A 1 183 ? -6.206 3.224 9.352 1.00 17.26 155 GLY A O 1
ATOM 2623 N N . VAL A 1 184 ? -7.619 2.934 7.624 1.00 13.15 156 VAL A N 1
ATOM 2624 C CA . VAL A 1 184 ? -8.718 2.471 8.484 1.00 14.59 156 VAL A CA 1
ATOM 2625 C C . VAL A 1 184 ? -8.838 0.957 8.475 1.00 15.57 156 VAL A C 1
ATOM 2626 O O . VAL A 1 184 ? -8.978 0.333 9.551 1.00 17.87 156 VAL A O 1
ATOM 2639 N N A VAL A 1 185 ? -8.754 0.306 7.314 0.55 14.12 157 VAL A N 1
ATOM 2640 N N B VAL A 1 185 ? -8.718 0.366 7.289 0.45 14.22 157 VAL A N 1
ATOM 2641 C CA A VAL A 1 185 ? -8.947 -1.142 7.271 0.55 16.51 157 VAL A CA 1
ATOM 2642 C CA B VAL A 1 185 ? -9.009 -1.044 7.073 0.45 16.64 157 VAL A CA 1
ATOM 2643 C C A VAL A 1 185 ? -7.705 -1.901 7.736 0.55 14.87 157 VAL A C 1
ATOM 2644 C C B VAL A 1 185 ? -7.845 -1.940 7.481 0.45 13.75 157 VAL A C 1
ATOM 2645 O O A VAL A 1 185 ? -7.811 -2.926 8.418 0.55 14.99 157 VAL A O 1
ATOM 2646 O O B VAL A 1 185 ? -8.075 -3.055 7.970 0.45 13.24 157 VAL A O 1
ATOM 2671 N N A VAL A 1 186 ? -6.504 -1.450 7.372 0.55 13.30 158 VAL A N 1
ATOM 2672 N N B VAL A 1 186 ? -6.591 -1.503 7.269 0.45 13.86 158 VAL A N 1
ATOM 2673 C CA A VAL A 1 186 ? -5.271 -2.157 7.727 0.55 12.96 158 VAL A CA 1
ATOM 2674 C CA B VAL A 1 186 ? -5.371 -2.191 7.727 0.45 13.13 158 VAL A CA 1
ATOM 2675 C C A VAL A 1 186 ? -4.358 -1.140 8.388 0.55 13.00 158 VAL A C 1
ATOM 2676 C C B VAL A 1 186 ? -4.409 -1.181 8.361 0.45 12.94 158 VAL A C 1
ATOM 2677 O O A VAL A 1 186 ? -3.279 -0.773 7.869 0.55 12.43 158 VAL A O 1
ATOM 2678 O O B VAL A 1 186 ? -3.317 -0.908 7.812 0.45 12.77 158 VAL A O 1
ATOM 2703 N N . PRO A 1 187 ? -4.754 -0.644 9.540 1.00 11.45 159 PRO A N 1
ATOM 2704 C CA . PRO A 1 187 ? -3.992 0.446 10.128 1.00 11.62 159 PRO A CA 1
ATOM 2705 C C . PRO A 1 187 ? -2.575 0.080 10.472 1.00 10.76 159 PRO A C 1
ATOM 2706 O O . PRO A 1 187 ? -1.737 0.979 10.631 1.00 11.98 159 PRO A O 1
ATOM 2717 N N . GLY A 1 188 ? -2.272 -1.182 10.685 1.00 11.10 160 GLY A N 1
ATOM 2718 C CA . GLY A 1 188 ? -0.929 -1.593 11.022 1.00 12.28 160 GLY A CA 1
ATOM 2719 C C . GLY A 1 188 ? -0.024 -1.830 9.830 1.00 12.63 160 GLY A C 1
ATOM 2720 O O . GLY A 1 188 ? 1.138 -2.220 10.017 1.00 14.35 160 GLY A O 1
ATOM 2724 N N . LEU A 1 189 ? -0.499 -1.652 8.597 1.00 12.13 161 LEU A N 1
ATOM 2725 C CA . LEU A 1 189 ? 0.356 -1.888 7.437 1.00 12.96 161 LEU A CA 1
ATOM 2726 C C . LEU A 1 189 ? 1.534 -0.916 7.423 1.00 12.96 161 LEU A C 1
ATOM 2727 O O . LEU A 1 189 ? 1.335 0.296 7.503 1.00 13.17 161 LEU A O 1
ATOM 2743 N N . PRO A 1 190 ? 2.784 -1.386 7.329 1.00 12.98 162 PRO A N 1
ATOM 2744 C CA . PRO A 1 190 ? 3.915 -0.435 7.304 1.00 13.81 162 PRO A CA 1
ATOM 2745 C C . PRO A 1 190 ? 3.938 0.342 6.000 1.00 13.18 162 PRO A C 1
ATOM 2746 O O . PRO A 1 190 ? 3.751 -0.239 4.952 1.00 14.83 162 PRO A O 1
ATOM 2757 N N . VAL A 1 191 ? 4.150 1.654 6.075 1.00 13.02 163 VAL A N 1
ATOM 2758 C CA . VAL A 1 191 ? 4.161 2.477 4.862 1.00 13.59 163 VAL A CA 1
ATOM 2759 C C . VAL A 1 191 ? 5.421 3.312 4.687 1.00 14.04 163 VAL A C 1
ATOM 2760 O O . VAL A 1 191 ? 5.682 3.748 3.551 1.00 15.77 163 VAL A O 1
ATOM 2773 N N . GLN A 1 192 ? 6.194 3.616 5.725 1.00 15.19 164 GLN A N 1
ATOM 2774 C CA . GLN A 1 192 ? 7.254 4.627 5.624 1.00 17.55 164 GLN A CA 1
ATOM 2775 C C . GLN A 1 192 ? 8.346 4.312 6.634 1.00 16.02 164 GLN A C 1
ATOM 2776 O O . GLN A 1 192 ? 8.053 4.110 7.811 1.00 18.77 164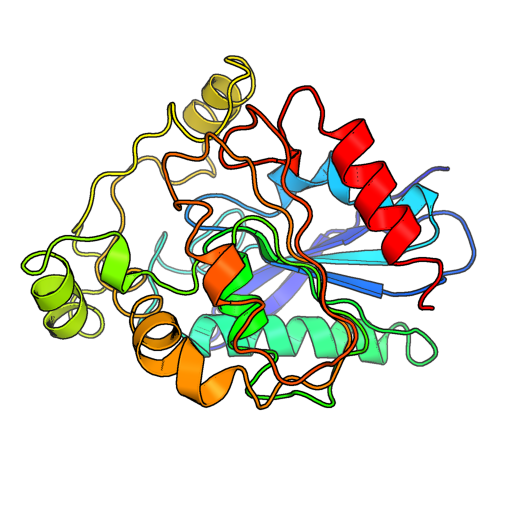 GLN A O 1
ATOM 2790 N N . GLU A 1 193 ? 9.593 4.325 6.186 1.00 16.83 165 GLU A N 1
ATOM 2791 C CA . GLU A 1 193 ? 10.739 4.201 7.082 1.00 18.04 165 GLU A CA 1
ATOM 2792 C C . GLU A 1 193 ? 10.962 5.475 7.890 1.00 20.12 165 GLU A C 1
ATOM 2793 O O . GLU A 1 193 ? 10.698 6.600 7.438 1.00 21.28 165 GLU A O 1
ATOM 2805 N N . LEU A 1 194 ? 11.399 5.291 9.121 1.00 17.61 166 LEU A N 1
ATOM 2806 C CA . LEU A 1 194 ? 11.805 6.394 9.988 1.00 19.80 166 LEU A CA 1
ATOM 2807 C C . LEU A 1 194 ? 13.308 6.296 10.250 1.00 21.66 166 LEU A C 1
ATOM 2808 O O . LEU A 1 194 ? 13.781 5.283 10.775 1.00 23.29 166 LEU A O 1
ATOM 2824 N N . ASP A 1 195 ? 14.061 7.341 9.889 1.00 19.42 167 ASP A N 1
ATOM 2825 C CA . ASP A 1 195 ? 15.519 7.368 10.119 1.00 19.95 167 ASP A CA 1
ATOM 2826 C C . ASP A 1 195 ? 15.765 7.770 11.576 1.00 17.30 167 ASP A C 1
ATOM 2827 O O . ASP A 1 195 ? 15.785 8.952 11.912 1.00 17.86 167 ASP A O 1
ATOM 2836 N N A PHE A 1 196 ? 16.006 6.748 12.407 0.47 18.96 168 PHE A N 1
ATOM 2837 N N B PHE A 1 196 ? 15.905 6.785 12.456 0.53 19.37 168 PHE A N 1
ATOM 2838 C CA A PHE A 1 196 ? 16.173 6.927 13.848 0.47 19.96 168 PHE A CA 1
ATOM 2839 C CA B PHE A 1 196 ? 16.045 7.122 13.869 0.53 19.04 168 PHE A CA 1
ATOM 2840 C C A PHE A 1 196 ? 17.374 7.790 14.174 0.47 17.78 168 PHE A C 1
ATOM 2841 C C B PHE A 1 196 ? 17.356 7.865 14.170 0.53 17.89 168 PHE A C 1
ATOM 2842 O O A PHE A 1 196 ? 17.390 8.454 15.222 0.47 17.49 168 PHE A O 1
ATOM 2843 O O B PHE A 1 196 ? 17.438 8.520 15.219 0.53 17.45 168 PHE A O 1
ATOM 2876 N N . THR A 1 197 ? 18.358 7.825 13.287 1.00 17.62 169 THR A N 1
ATOM 2877 C CA . THR A 1 197 ? 19.560 8.622 13.520 1.00 17.68 169 THR A CA 1
ATOM 2878 C C . THR A 1 197 ? 19.283 10.108 13.414 1.00 18.04 169 THR A C 1
ATOM 2879 O O . THR A 1 197 ? 20.111 10.920 13.848 1.00 20.14 169 THR A O 1
ATOM 2890 N N . ALA A 1 198 ? 18.141 10.500 12.882 1.00 15.13 170 ALA A N 1
ATOM 2891 C CA . ALA A 1 198 ? 17.797 11.902 12.747 1.00 16.42 170 ALA A CA 1
ATOM 2892 C C . ALA A 1 198 ? 17.122 12.472 13.976 1.00 14.92 170 ALA A C 1
ATOM 2893 O O . ALA A 1 198 ? 16.877 13.675 14.006 1.00 15.01 170 ALA A O 1
ATOM 2900 N N . ILE A 1 199 ? 16.852 11.669 15.005 1.00 13.24 171 ILE A N 1
ATOM 2901 C CA . ILE A 1 199 ? 16.104 12.204 16.138 1.00 12.95 171 ILE A CA 1
ATOM 2902 C C . ILE A 1 199 ? 16.942 13.173 16.942 1.00 12.58 171 ILE A C 1
ATOM 2903 O O . ILE A 1 199 ? 16.396 14.106 17.531 1.00 13.48 171 ILE A O 1
ATOM 2919 N N . SER A 1 200 ? 18.256 12.978 17.018 1.00 13.45 172 SER A N 1
ATOM 2920 C CA . SER A 1 200 ? 19.111 13.792 17.874 1.00 13.30 172 SER A CA 1
ATOM 2921 C C . SER A 1 200 ? 20.535 13.676 17.373 1.00 15.43 172 SER A C 1
ATOM 2922 O O . SER A 1 200 ? 20.917 12.634 16.823 1.00 16.96 172 SER A O 1
ATOM 2929 N N A ARG A 1 201 ? 21.285 14.769 17.583 0.45 14.24 173 ARG A N 1
ATOM 2930 N N B ARG A 1 201 ? 21.346 14.709 17.531 0.55 14.23 173 ARG A N 1
ATOM 2931 C CA A ARG A 1 201 ? 22.714 14.847 17.328 0.45 16.39 173 ARG A CA 1
ATOM 2932 C CA B ARG A 1 201 ? 22.757 14.528 17.192 0.55 16.72 173 ARG A CA 1
ATOM 2933 C C A ARG A 1 201 ? 23.530 14.041 18.324 0.45 16.91 173 ARG A C 1
ATOM 2934 C C B ARG A 1 201 ? 23.603 14.125 18.407 0.55 16.58 173 ARG A C 1
ATOM 2935 O O A ARG A 1 201 ? 24.672 13.671 18.009 0.45 15.97 173 ARG A O 1
ATOM 2936 O O B ARG A 1 201 ? 24.835 14.096 18.332 0.55 17.49 173 ARG A O 1
ATOM 2977 N N . ASP A 1 202 ? 22.965 13.779 19.509 1.00 15.46 174 ASP A N 1
ATOM 2978 C CA . ASP A 1 202 ? 23.644 13.123 20.623 1.00 14.94 174 ASP A CA 1
ATOM 2979 C C . ASP A 1 202 ? 23.528 11.611 20.416 1.00 14.39 174 ASP A C 1
ATOM 2980 O O . ASP A 1 202 ? 22.408 11.066 20.485 1.00 14.32 174 ASP A O 1
ATOM 2990 N N . PRO A 1 203 ? 24.615 10.908 20.116 1.00 15.62 175 PRO A N 1
ATOM 2991 C CA . PRO A 1 203 ? 24.509 9.457 19.909 1.00 16.67 175 PRO A CA 1
ATOM 2992 C C . PRO A 1 203 ? 23.944 8.718 21.104 1.00 16.29 175 PRO A C 1
ATOM 2993 O O . PRO A 1 203 ? 23.382 7.631 20.922 1.00 15.40 175 PRO A O 1
ATOM 3004 N N A GLU A 1 204 ? 24.084 9.237 22.307 0.68 15.23 176 GLU A N 1
ATOM 3005 N N B GLU A 1 204 ? 24.104 9.258 22.324 0.32 15.44 176 GLU A N 1
ATOM 3006 C CA A GLU A 1 204 ? 23.518 8.519 23.442 0.68 16.01 176 GLU A CA 1
ATOM 3007 C CA B GLU A 1 204 ? 23.511 8.634 23.509 0.32 16.34 176 GLU A CA 1
ATOM 3008 C C A GLU A 1 204 ? 22.005 8.590 23.446 0.68 14.93 176 GLU A C 1
ATOM 3009 C C B GLU A 1 204 ? 22.016 8.566 23.374 0.32 15.05 176 GLU A C 1
ATOM 3010 O O A GLU A 1 204 ? 21.339 7.661 23.931 0.68 15.82 176 GLU A O 1
ATOM 3011 O O B GLU A 1 204 ? 21.388 7.567 23.746 0.32 16.46 176 GLU A O 1
ATOM 3034 N N . VAL A 1 205 ? 21.418 9.662 22.910 1.00 13.67 177 VAL A N 1
ATOM 3035 C CA . VAL A 1 205 ? 19.974 9.734 22.772 1.00 13.61 177 VAL A CA 1
ATOM 3036 C C . VAL A 1 205 ? 19.508 8.717 21.748 1.00 13.28 177 VAL A C 1
ATOM 3037 O O . VAL A 1 205 ? 18.528 7.995 21.956 1.00 14.26 177 VAL A O 1
ATOM 3051 N N . VAL A 1 206 ? 20.188 8.648 20.614 1.00 14.28 178 VAL A N 1
ATOM 3052 C CA . VAL A 1 206 ? 19.833 7.665 19.591 1.00 14.69 178 VAL A CA 1
ATOM 3053 C C . VAL A 1 206 ? 19.950 6.255 20.142 1.00 14.22 178 VAL A C 1
ATOM 3054 O O . VAL A 1 206 ? 19.058 5.415 19.926 1.00 15.37 178 VAL A O 1
ATOM 3067 N N . GLN A 1 207 ? 21.029 5.963 20.854 1.00 15.33 179 GLN A N 1
ATOM 3068 C CA . GLN A 1 207 ? 21.215 4.629 21.404 1.00 15.86 179 GLN A CA 1
ATOM 3069 C C . GLN A 1 207 ? 20.124 4.298 22.416 1.00 16.86 179 GLN A C 1
ATOM 3070 O O . GLN A 1 207 ? 19.599 3.167 22.429 1.00 17.34 179 GLN A O 1
ATOM 3084 N N . ALA A 1 208 ? 19.801 5.229 23.299 1.00 15.67 180 ALA A N 1
ATOM 3085 C CA . ALA A 1 208 ? 18.773 4.976 24.311 1.00 15.92 180 ALA A CA 1
ATOM 3086 C C . ALA A 1 208 ? 17.402 4.764 23.684 1.00 16.98 180 ALA A C 1
ATOM 3087 O O . ALA A 1 208 ? 16.582 4.022 24.232 1.00 19.87 180 ALA A O 1
ATOM 3094 N N . TYR A 1 209 ? 17.112 5.408 22.565 1.00 13.94 181 TYR A N 1
ATOM 3095 C CA . TYR A 1 209 ? 15.885 5.151 21.816 1.00 14.08 181 TYR A CA 1
ATOM 3096 C C . TYR A 1 209 ? 15.906 3.760 21.208 1.00 14.28 181 TYR A C 1
ATOM 3097 O O . TYR A 1 209 ? 14.928 3.002 21.343 1.00 15.99 181 TYR A O 1
ATOM 3114 N N . ASN A 1 210 ? 17.011 3.390 20.573 1.00 15.02 182 ASN A N 1
ATOM 3115 C CA . ASN A 1 210 ? 17.088 2.126 19.860 1.00 17.18 182 ASN A CA 1
ATOM 3116 C C . ASN A 1 210 ? 17.060 0.939 20.794 1.00 17.05 182 ASN A C 1
ATOM 3117 O O . ASN A 1 210 ? 16.627 -0.148 20.378 1.00 20.04 182 ASN A O 1
ATOM 3128 N N . THR A 1 211 ? 17.550 1.065 22.020 1.00 16.86 183 THR A N 1
ATOM 3129 C CA . THR A 1 211 ? 17.603 -0.039 22.960 1.00 18.09 183 THR A CA 1
ATOM 3130 C C . THR A 1 211 ? 16.413 -0.083 23.914 1.00 16.71 183 THR A C 1
ATOM 3131 O O . THR A 1 211 ? 16.362 -0.996 24.745 1.00 20.00 183 THR A O 1
ATOM 3141 N N . ASP A 1 212 ? 15.501 0.858 23.834 1.00 15.40 184 ASP A N 1
ATOM 3142 C CA . ASP A 1 212 ? 14.352 0.909 24.736 1.00 14.97 184 ASP A CA 1
ATOM 3143 C C . ASP A 1 212 ? 13.318 -0.114 24.302 1.00 14.71 184 ASP A C 1
ATOM 3144 O O . ASP A 1 212 ? 12.790 -0.011 23.186 1.00 14.44 184 ASP A O 1
ATOM 3153 N N . PRO A 1 213 ? 12.995 -1.112 25.129 1.00 16.14 185 PRO A N 1
ATOM 3154 C CA . PRO A 1 213 ? 12.017 -2.125 24.710 1.00 16.42 185 PRO A CA 1
ATOM 3155 C C . PRO A 1 213 ? 10.600 -1.587 24.593 1.00 15.77 185 PRO A C 1
ATOM 3156 O O . PRO A 1 213 ? 9.754 -2.297 24.017 1.00 19.79 185 PRO A O 1
ATOM 3167 N N . LEU A 1 214 ? 10.320 -0.414 25.106 1.00 14.93 186 LEU A N 1
ATOM 3168 C CA . LEU A 1 214 ? 8.990 0.174 24.972 1.00 16.00 186 LEU A CA 1
ATOM 3169 C C . LEU A 1 214 ? 8.847 1.075 23.762 1.00 15.05 186 LEU A C 1
ATOM 3170 O O . LEU A 1 214 ? 7.713 1.569 23.529 1.00 18.95 186 LEU A O 1
ATOM 3186 N N . VAL A 1 215 ? 9.901 1.323 22.983 1.00 13.99 187 VAL A N 1
ATOM 3187 C CA . V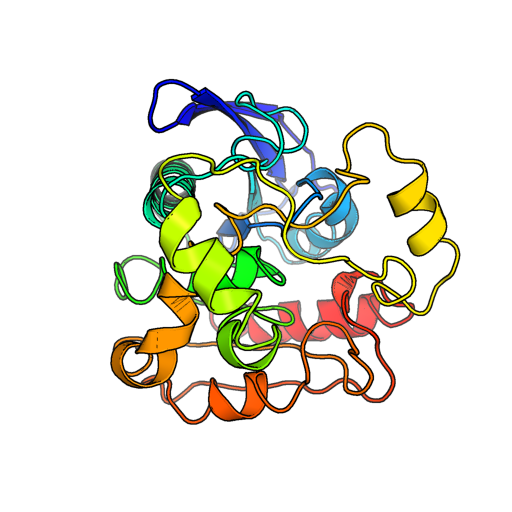AL A 1 215 ? 9.853 2.138 21.769 1.00 12.74 187 VAL A CA 1
ATOM 3188 C C . VAL A 1 215 ? 9.518 1.229 20.600 1.00 12.92 187 VAL A C 1
ATOM 3189 O O . VAL A 1 215 ? 9.983 0.079 20.519 1.00 14.00 187 VAL A O 1
ATOM 3202 N N . HIS A 1 216 ? 8.748 1.737 19.650 1.00 11.83 188 HIS A N 1
ATOM 3203 C CA . HIS A 1 216 ? 8.502 1.028 18.390 1.00 12.01 188 HIS A CA 1
ATOM 3204 C C . HIS A 1 216 ? 9.710 1.111 17.479 1.00 14.70 188 HIS A C 1
ATOM 3205 O O . HIS A 1 216 ? 10.134 2.203 17.098 1.00 17.52 188 HIS A O 1
ATOM 3218 N N . HIS A 1 217 ? 10.245 -0.039 17.099 1.00 13.91 189 HIS A N 1
ATOM 3219 C CA . HIS A 1 217 ? 11.450 -0.088 16.278 1.00 15.50 189 HIS A CA 1
ATOM 3220 C C . HIS A 1 217 ? 11.158 -0.370 14.820 1.00 17.60 189 HIS A C 1
ATOM 3221 O O . HIS A 1 217 ? 12.094 -0.475 14.018 1.00 20.72 189 HIS A O 1
ATOM 3234 N N . GLY A 1 218 ? 9.906 -0.464 14.434 1.00 18.18 190 GLY A N 1
ATOM 3235 C CA . GLY A 1 218 ? 9.551 -0.716 13.048 1.00 18.12 190 GLY A CA 1
ATOM 3236 C C . GLY A 1 218 ? 9.228 0.549 12.285 1.00 19.87 190 GLY A C 1
ATOM 3237 O O . GLY A 1 218 ? 9.674 1.659 12.607 1.00 21.43 190 GLY A O 1
ATOM 3241 N N . ARG A 1 219 ? 8.475 0.366 11.205 1.00 17.03 191 ARG A N 1
ATOM 3242 C CA . ARG A 1 219 ? 8.184 1.445 10.289 1.00 16.54 191 ARG A CA 1
ATOM 3243 C C . ARG A 1 219 ? 6.917 2.187 10.694 1.00 15.87 191 ARG A C 1
ATOM 3244 O O . ARG A 1 219 ? 6.143 1.741 11.548 1.00 16.38 191 ARG A O 1
ATOM 3265 N N . VAL A 1 220 ? 6.734 3.369 10.123 1.00 14.79 192 VAL A N 1
ATOM 3266 C CA . VAL A 1 220 ? 5.502 4.122 10.321 1.00 13.47 192 VAL A CA 1
ATOM 3267 C C . VAL A 1 220 ? 4.334 3.353 9.715 1.00 12.02 192 VAL A C 1
ATOM 3268 O O . VAL A 1 220 ? 4.381 2.989 8.536 1.00 13.05 192 VAL A O 1
ATOM 3281 N N . PRO A 1 221 ? 3.256 3.137 10.458 1.00 11.46 193 PRO A N 1
ATOM 3282 C CA . PRO A 1 221 ? 2.100 2.414 9.930 1.00 11.65 193 PRO A CA 1
ATOM 3283 C C . PRO A 1 221 ? 1.082 3.306 9.221 1.00 11.16 193 PRO A C 1
ATOM 3284 O O . PRO A 1 221 ? 1.015 4.510 9.450 1.00 11.27 193 PRO A O 1
ATOM 3295 N N . ALA A 1 222 ? 0.246 2.658 8.408 1.00 11.18 194 ALA A N 1
ATOM 3296 C CA . ALA A 1 222 ? -0.759 3.346 7.596 1.00 11.25 194 ALA A CA 1
ATOM 3297 C C . ALA A 1 222 ? -1.730 4.153 8.441 1.00 11.00 194 ALA A C 1
ATOM 3298 O O . 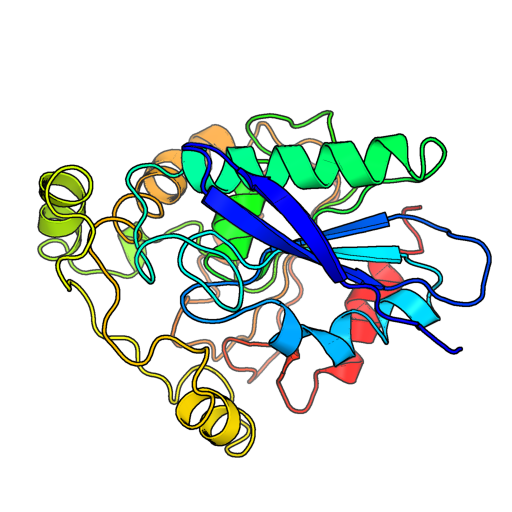ALA A 1 222 ? -2.134 5.253 8.044 1.00 12.10 194 ALA A O 1
ATOM 3305 N N . GLY A 1 223 ? -2.150 3.642 9.605 1.00 10.85 195 GLY A N 1
ATOM 3306 C CA . GLY A 1 223 ? -3.171 4.317 10.389 1.00 9.74 195 GLY A CA 1
ATOM 3307 C C . GLY A 1 223 ? -2.675 5.628 10.952 1.00 10.49 195 GLY A C 1
ATOM 3308 O O . GLY A 1 223 ? -3.355 6.657 10.845 1.00 10.73 195 GLY A O 1
ATOM 3312 N N . ILE A 1 224 ? -1.482 5.630 11.534 1.00 10.92 196 ILE A N 1
ATOM 3313 C CA . ILE A 1 224 ? -0.881 6.881 11.989 1.00 10.82 196 ILE A CA 1
ATOM 3314 C C . ILE A 1 224 ? -0.628 7.813 10.815 1.00 11.25 196 ILE A C 1
ATOM 3315 O O . ILE A 1 224 ? -0.860 9.029 10.907 1.00 11.31 196 ILE A O 1
ATOM 3331 N N . GLY A 1 225 ? -0.152 7.277 9.700 1.00 10.55 197 GLY A N 1
ATOM 3332 C CA . GLY A 1 225 ? 0.046 8.124 8.526 1.00 11.64 197 GLY A CA 1
ATOM 3333 C C . GLY A 1 225 ? -1.230 8.821 8.124 1.00 11.70 197 GLY A C 1
ATOM 3334 O O . GLY A 1 225 ? -1.239 10.031 7.866 1.00 11.74 197 GLY A O 1
ATOM 3338 N N A ARG A 1 226 ? -2.330 8.074 8.061 0.71 10.83 198 ARG A N 1
ATOM 3339 N N B ARG A 1 226 ? -2.336 8.086 8.094 0.29 10.81 198 ARG A N 1
ATOM 3340 C CA A ARG A 1 226 ? -3.617 8.650 7.721 0.71 11.19 198 ARG A CA 1
ATOM 3341 C CA B ARG A 1 226 ? -3.596 8.690 7.694 0.29 11.21 198 ARG A CA 1
ATOM 3342 C C A ARG A 1 226 ? -4.029 9.716 8.737 0.71 10.50 198 ARG A C 1
ATOM 3343 C C B ARG A 1 226 ? -4.069 9.711 8.724 0.29 10.63 198 ARG A C 1
ATOM 3344 O O A ARG A 1 226 ? -4.509 10.792 8.356 0.71 11.93 198 ARG A O 1
ATOM 3345 O O B ARG A 1 226 ? -4.624 10.753 8.346 0.29 11.84 198 ARG A O 1
ATOM 3386 N N . ALA A 1 227 ? -3.887 9.421 10.019 1.00 10.56 199 ALA A N 1
ATOM 3387 C CA . ALA A 1 227 ? -4.289 10.363 11.055 1.00 10.61 199 ALA A CA 1
ATOM 3388 C C . ALA A 1 227 ? -3.528 11.656 10.937 1.00 11.64 199 ALA A C 1
ATOM 3389 O O . ALA A 1 227 ? -4.112 12.740 11.079 1.00 12.78 199 ALA A O 1
ATOM 3397 N N A LEU A 1 228 ? -2.224 11.584 10.660 0.73 10.92 200 LEU A N 1
ATOM 3398 N N B LEU A 1 228 ? -2.243 11.597 10.634 0.27 10.97 200 LEU A N 1
ATOM 3399 C CA A LEU A 1 228 ? -1.454 12.811 10.490 0.73 11.40 200 LEU A CA 1
ATOM 3400 C CA B LEU A 1 228 ? -1.509 12.849 10.527 0.27 11.37 200 LEU A CA 1
ATOM 3401 C C A LEU A 1 228 ? -1.807 13.511 9.194 0.73 11.08 200 LEU A C 1
ATOM 3402 C C B LEU A 1 228 ? -1.689 13.513 9.164 0.27 11.18 200 LEU A C 1
ATOM 3403 O O A LEU A 1 228 ? -1.841 14.745 9.156 0.73 11.16 200 LEU A O 1
ATOM 3404 O O B LEU A 1 228 ? -1.479 14.727 9.052 0.27 11.57 200 LEU A O 1
ATOM 3435 N N . LEU A 1 229 ? -2.110 12.771 8.136 1.00 11.03 201 LEU A N 1
ATOM 3436 C CA . LEU A 1 229 ? -2.596 13.411 6.920 1.00 12.55 201 LEU A CA 1
ATOM 3437 C C . LEU A 1 229 ? -3.910 14.128 7.194 1.00 12.31 201 LEU A C 1
ATOM 3438 O O . LEU A 1 229 ? -4.162 15.218 6.631 1.00 14.10 201 LEU A O 1
ATOM 3455 N N . GLN A 1 230 ? -4.766 13.600 8.076 1.00 12.81 202 GLN A N 1
ATOM 3456 C CA . GLN A 1 230 ? -6.016 14.300 8.409 1.00 14.13 202 GLN A CA 1
ATOM 3457 C C . GLN A 1 230 ? -5.710 15.682 8.981 1.00 14.39 202 GLN A C 1
ATOM 3458 O O . GLN A 1 230 ? -6.367 16.671 8.639 1.00 16.00 202 GLN A O 1
ATOM 3472 N N . VAL A 1 231 ? -4.695 15.784 9.806 1.00 12.82 203 VAL A N 1
ATOM 3473 C CA . VAL A 1 231 ? -4.308 17.062 10.405 1.00 12.82 203 VAL A CA 1
ATOM 3474 C C . VAL A 1 231 ? -3.666 17.972 9.363 1.00 13.48 203 VAL A C 1
ATOM 3475 O O . VAL A 1 231 ? -3.959 19.174 9.288 1.00 13.72 203 VAL A O 1
ATOM 3488 N N . GLY A 1 232 ? -2.737 17.436 8.582 1.00 12.33 204 GLY A N 1
ATOM 3489 C CA . GLY A 1 232 ? -1.959 18.256 7.666 1.00 13.95 204 GLY A CA 1
ATOM 3490 C C . GLY A 1 232 ? -2.785 18.829 6.538 1.00 15.36 204 GLY A C 1
ATOM 3491 O O . GLY A 1 232 ? -2.596 19.993 6.137 1.00 16.62 204 GLY A O 1
ATOM 3495 N N . GLU A 1 233 ? -3.703 18.044 5.986 1.00 15.57 205 GLU A N 1
ATOM 3496 C CA . GLU A 1 233 ? -4.371 18.451 4.763 1.00 15.22 205 GLU A CA 1
ATOM 3497 C C . GLU A 1 233 ? -5.150 19.706 4.974 1.00 17.70 205 GLU A C 1
ATOM 3498 O O . GLU A 1 233 ? -5.328 20.469 4.017 1.00 19.61 205 GLU A O 1
ATOM 3510 N N . THR A 1 234 ? -5.644 19.936 6.185 1.00 17.34 206 THR A N 1
ATOM 3511 C CA . THR A 1 234 ? -6.481 21.103 6.440 1.00 19.50 206 THR A CA 1
ATOM 3512 C C . THR A 1 234 ? -5.868 22.086 7.422 1.00 17.76 206 THR A C 1
ATOM 3513 O O . THR A 1 234 ? -6.562 23.014 7.858 1.00 19.46 206 THR A O 1
ATOM 3523 N N . MET A 1 235 ? -4.593 21.954 7.744 1.00 15.90 207 MET A N 1
ATOM 3524 C CA . MET A 1 235 ? -3.999 22.832 8.746 1.00 14.92 207 MET A CA 1
ATOM 3525 C C . MET A 1 235 ? -4.199 24.297 8.380 1.00 15.81 207 MET A C 1
ATOM 3526 O O . MET A 1 235 ? -4.603 25.076 9.264 1.00 15.47 207 MET A O 1
ATOM 3540 N N . PRO A 1 236 ? -3.955 24.751 7.157 1.00 16.55 208 PRO A N 1
ATOM 3541 C CA . PRO A 1 236 ? -4.090 26.195 6.921 1.00 16.75 208 PRO A CA 1
ATOM 3542 C C . PRO A 1 236 ? -5.509 26.703 7.097 1.00 18.17 208 PRO A C 1
ATOM 3543 O O . PRO A 1 236 ? -5.701 27.873 7.447 1.00 20.40 208 PRO A O 1
ATOM 3554 N N . ARG A 1 237 ? -6.514 25.871 6.869 1.00 18.71 209 ARG A N 1
ATOM 3555 C CA . ARG A 1 237 ? -7.902 26.285 7.004 1.00 19.91 209 ARG A CA 1
ATOM 3556 C C . ARG A 1 237 ? -8.376 26.239 8.448 1.00 19.47 209 ARG A C 1
ATOM 3557 O O . ARG A 1 237 ? -9.255 27.018 8.840 1.00 20.54 209 ARG A O 1
ATOM 3578 N N . ARG A 1 238 ? -7.768 25.395 9.264 1.00 17.28 210 ARG A N 1
ATOM 3579 C CA . ARG A 1 238 ? -8.188 25.208 10.639 1.00 17.68 210 ARG A CA 1
ATOM 3580 C C . ARG A 1 238 ? -7.400 26.048 11.627 1.00 17.18 210 ARG A C 1
ATOM 3581 O O . ARG A 1 238 ? -7.939 26.437 12.681 1.00 18.20 210 ARG A O 1
ATOM 3602 N N . ALA A 1 239 ? -6.115 26.303 11.357 1.00 15.54 211 ALA A N 1
ATOM 3603 C CA . ALA A 1 239 ? -5.268 27.058 12.258 1.00 14.53 211 ALA A CA 1
ATOM 3604 C C . ALA A 1 239 ? -5.850 28.420 12.634 1.00 16.95 211 ALA A C 1
ATOM 3605 O O . ALA A 1 239 ? -5.573 28.896 13.751 1.00 15.50 211 ALA A O 1
ATOM 3612 N N . PRO A 1 240 ? -6.615 29.104 11.782 1.00 15.57 212 PRO A N 1
ATOM 3613 C CA . PRO A 1 240 ? -7.221 30.383 12.216 1.00 16.39 212 PRO A CA 1
ATOM 3614 C C . PRO A 1 240 ? -8.117 30.248 13.432 1.00 17.28 212 PRO A C 1
ATOM 3615 O O . PRO A 1 240 ? -8.364 31.270 14.107 1.00 22.40 212 PRO A O 1
ATOM 3626 N N . ALA A 1 241 ? -8.586 29.052 13.763 1.00 17.30 213 ALA A N 1
ATOM 3627 C CA . ALA A 1 241 ? -9.420 28.857 14.941 1.00 18.66 213 ALA A CA 1
ATOM 3628 C C . ALA A 1 241 ? -8.640 28.943 16.248 1.00 19.13 213 ALA A C 1
ATOM 3629 O O . ALA A 1 241 ? -9.248 29.155 17.304 1.00 20.76 213 ALA A O 1
ATOM 3636 N N A LEU A 1 242 ? -7.330 28.850 16.186 0.55 16.43 214 LEU A N 1
ATOM 3637 N N B LEU A 1 242 ? -7.319 28.708 16.247 0.45 16.35 214 LEU A N 1
ATOM 3638 C CA A LEU A 1 242 ? -6.571 29.093 17.390 0.55 16.37 214 LEU A CA 1
ATOM 3639 C CA B LEU A 1 242 ? -6.498 28.803 17.469 0.45 16.10 214 LEU A CA 1
ATOM 3640 C C A LEU A 1 242 ? -6.697 30.538 17.817 0.55 17.91 214 LEU A C 1
ATOM 3641 C C B LEU A 1 242 ? -6.335 30.279 17.871 0.45 18.15 214 LEU A C 1
ATOM 3642 O O A LEU A 1 242 ? -6.636 31.484 17.032 0.55 15.80 214 LEU A O 1
ATOM 3643 O O B LEU A 1 242 ? -5.705 31.021 17.104 0.45 22.29 214 LEU A O 1
ATOM 3674 N N . THR A 1 243 ? -6.902 30.686 19.059 1.00 17.39 215 THR A N 1
ATOM 3675 C CA . THR A 1 243 ? -6.970 32.013 19.641 1.00 19.83 215 THR A CA 1
ATOM 3676 C C . THR A 1 243 ? -5.958 32.206 20.761 1.00 19.94 215 THR A C 1
ATOM 3677 O O . THR A 1 243 ? -5.521 33.338 21.000 1.00 21.62 215 THR A O 1
ATOM 3688 N N . ALA A 1 244 ? -5.633 31.165 21.452 1.00 15.37 216 ALA A N 1
ATOM 3689 C CA . ALA A 1 244 ? -4.738 31.275 22.594 1.00 14.30 216 ALA A CA 1
ATOM 3690 C C . ALA A 1 244 ? -3.274 31.389 22.159 1.00 11.91 216 ALA A C 1
ATOM 3691 O O . ALA A 1 244 ? -2.889 30.996 21.042 1.00 13.55 216 ALA A O 1
ATOM 3698 N N . PRO A 1 245 ? -2.398 31.834 23.059 1.00 10.85 217 PRO A N 1
ATOM 3699 C CA . PRO A 1 245 ? -0.983 31.975 22.710 1.00 10.46 217 PRO A CA 1
ATOM 3700 C C . PRO A 1 245 ? -0.352 30.645 22.354 1.00 10.19 217 PRO A C 1
ATOM 3701 O O . PRO A 1 245 ? -0.688 29.589 22.908 1.00 10.98 217 PRO A O 1
ATOM 3712 N N . LEU A 1 246 ? 0.636 30.727 21.459 1.00 9.53 218 LEU A N 1
ATOM 3713 C CA . LEU A 1 246 ? 1.333 29.566 20.923 1.00 9.49 218 LEU A CA 1
ATOM 3714 C C . LEU A 1 246 ? 2.824 29.835 20.830 1.00 9.13 218 LEU A C 1
ATOM 3715 O O . LEU A 1 246 ? 3.258 30.880 20.334 1.00 10.15 218 LEU A O 1
ATOM 3731 N N . LEU A 1 247 ? 3.596 28.863 21.290 1.00 9.28 219 LEU A N 1
ATOM 3732 C CA . LEU A 1 247 ? 5.041 28.813 21.120 1.00 9.43 219 LEU A CA 1
ATOM 3733 C C . LEU A 1 247 ? 5.381 27.552 20.356 1.00 8.93 219 LEU A C 1
ATOM 3734 O O . LEU A 1 247 ? 4.954 26.468 20.753 1.00 9.78 219 LEU A O 1
ATOM 3750 N N . VAL A 1 248 ? 6.137 27.703 19.263 1.00 9.80 220 VAL A N 1
ATOM 3751 C CA . VAL A 1 248 ? 6.629 26.576 18.474 1.00 9.95 220 VAL A CA 1
ATOM 3752 C C . VAL A 1 248 ? 8.136 26.561 18.583 1.00 9.94 220 VAL A C 1
ATOM 3753 O O . VAL A 1 248 ? 8.769 27.610 18.566 1.00 10.91 220 VAL A O 1
ATOM 3766 N N A LEU A 1 249 ? 8.720 25.373 18.745 0.79 10.16 221 LEU A N 1
ATOM 3767 N N B LEU A 1 249 ? 8.689 25.371 18.774 0.21 10.20 221 LEU A N 1
ATOM 3768 C CA A LEU A 1 249 ? 10.161 25.169 18.863 0.79 10.60 221 LEU A CA 1
ATOM 3769 C CA B LEU A 1 249 ? 10.119 25.134 18.822 0.21 10.68 221 LEU A CA 1
ATOM 3770 C C A LEU A 1 249 ? 10.594 24.251 17.732 0.79 9.93 221 LEU A C 1
ATOM 3771 C C B LEU A 1 249 ? 10.510 24.313 17.596 0.21 10.06 221 LEU A C 1
ATOM 3772 O O A LEU A 1 249 ? 9.943 23.232 17.487 0.79 11.13 221 LEU A O 1
ATOM 3773 O O B LEU A 1 249 ? 9.739 23.477 17.107 0.21 8.54 221 LEU A O 1
ATOM 3804 N N . HIS A 1 250 ? 11.697 24.566 17.063 1.00 10.64 222 HIS A N 1
ATOM 3805 C CA . HIS A 1 250 ? 12.122 23.719 15.950 1.00 10.67 222 HIS A CA 1
ATOM 3806 C C . HIS A 1 250 ? 13.618 23.859 15.735 1.00 11.61 222 HIS A C 1
ATOM 3807 O O . HIS A 1 250 ? 14.160 24.958 15.758 1.00 12.09 222 HIS A O 1
ATOM 3821 N N . GLY A 1 251 ? 14.278 22.721 15.539 1.00 11.63 223 GLY A N 1
ATOM 3822 C CA . GLY A 1 251 ? 15.697 22.738 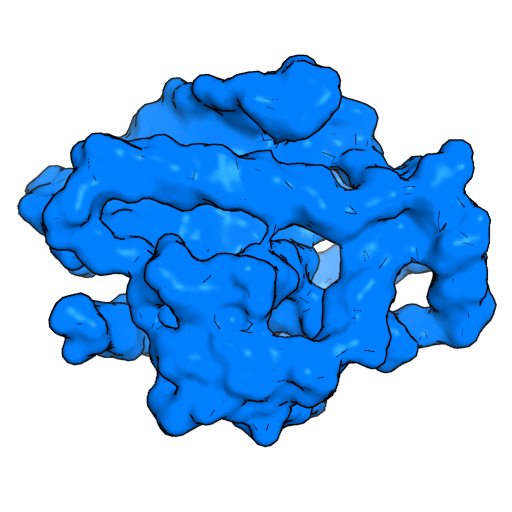15.201 1.00 12.61 223 GLY A CA 1
ATOM 3823 C C . GLY A 1 251 ? 15.901 22.988 13.708 1.00 13.02 223 GLY A C 1
ATOM 3824 O O . GLY A 1 251 ? 15.227 22.396 12.872 1.00 13.44 223 GLY A O 1
ATOM 3828 N N . THR A 1 252 ? 16.870 23.834 13.371 1.00 13.53 224 THR A N 1
ATOM 3829 C CA . THR A 1 252 ? 17.035 24.158 11.956 1.00 16.82 224 THR A CA 1
ATOM 3830 C C . THR A 1 252 ? 17.540 22.972 11.159 1.00 18.91 224 THR A C 1
ATOM 3831 O O . THR A 1 252 ? 17.297 22.909 9.945 1.00 20.20 224 THR A O 1
ATOM 3841 N N A ASP A 1 253 ? 18.217 22.009 11.785 0.58 15.17 225 ASP A N 1
ATOM 3842 N N B ASP A 1 253 ? 18.222 22.023 11.803 0.42 15.24 225 ASP A N 1
ATOM 3843 C CA A ASP A 1 253 ? 18.764 20.859 11.070 0.58 16.24 225 ASP A CA 1
ATOM 3844 C CA B ASP A 1 253 ? 18.774 20.835 11.158 0.42 16.23 225 ASP A CA 1
ATOM 3845 C C A ASP A 1 253 ? 17.904 19.621 11.206 0.58 16.53 225 ASP A C 1
ATOM 3846 C C B ASP A 1 253 ? 17.929 19.602 11.449 0.42 15.12 225 ASP A C 1
ATOM 3847 O O A ASP A 1 253 ? 18.354 18.517 10.884 0.58 18.04 225 ASP A O 1
ATOM 3848 O O B ASP A 1 253 ? 18.427 18.481 11.581 0.42 16.30 225 ASP A O 1
ATOM 3865 N N . ASP A 1 254 ? 16.632 19.801 11.550 1.00 13.89 226 ASP A N 1
ATOM 3866 C CA . ASP A 1 254 ? 15.668 18.724 11.662 1.00 13.45 226 ASP A CA 1
ATOM 3867 C C . ASP A 1 254 ? 15.459 18.101 10.294 1.00 16.82 226 ASP A C 1
ATOM 3868 O O . ASP A 1 254 ? 14.951 18.757 9.371 1.00 17.74 226 ASP A O 1
ATOM 3878 N N A ARG A 1 255 ? 15.913 16.860 10.076 0.59 15.74 227 ARG A N 1
ATOM 3879 N N B ARG A 1 255 ? 15.823 16.829 10.226 0.41 15.72 227 ARG A N 1
ATOM 3880 C CA A ARG A 1 255 ? 15.642 16.171 8.805 0.59 18.18 227 ARG A CA 1
ATOM 3881 C CA B ARG A 1 255 ? 15.858 15.998 9.039 0.41 19.62 227 ARG A CA 1
ATOM 3882 C C A ARG A 1 255 ? 14.372 15.343 8.811 0.59 21.65 227 ARG A C 1
ATOM 3883 C C B ARG A 1 255 ? 14.700 15.012 9.027 0.41 19.81 227 ARG A C 1
ATOM 3884 O O A ARG A 1 255 ? 13.990 14.786 7.764 0.59 21.53 227 ARG A O 1
ATOM 3885 O O B ARG A 1 255 ? 14.650 14.128 8.161 0.41 19.78 227 ARG A O 1
ATOM 3926 N N . LEU A 1 256 ? 13.752 15.159 9.956 1.00 16.11 228 LEU A N 1
ATOM 3927 C CA . LEU A 1 256 ? 12.500 14.428 9.974 1.00 16.65 228 LEU A CA 1
ATOM 3928 C C . LEU A 1 256 ? 11.333 15.316 9.580 1.00 19.70 228 LEU A C 1
ATOM 3929 O O . LEU A 1 256 ? 10.549 14.969 8.680 1.00 20.96 228 LEU A O 1
ATOM 3946 N N . ILE A 1 257 ? 11.211 16.475 10.217 1.00 16.09 229 ILE A N 1
ATOM 3947 C CA . ILE A 1 257 ? 10.168 17.451 9.879 1.00 15.57 229 ILE A CA 1
ATOM 3948 C C . ILE A 1 257 ? 10.865 18.749 9.503 1.00 16.18 229 ILE A C 1
ATOM 3949 O O . ILE A 1 257 ? 11.470 19.407 10.357 1.00 16.06 229 ILE A O 1
ATOM 3965 N N . PRO A 1 258 ? 10.857 19.168 8.247 1.00 16.73 230 PRO A N 1
ATOM 3966 C CA . PRO A 1 258 ? 11.537 20.413 7.876 1.00 17.91 230 PRO A CA 1
ATOM 3967 C C . PRO A 1 258 ? 10.962 21.629 8.608 1.00 15.19 230 PRO A C 1
ATOM 3968 O O . PRO A 1 258 ? 9.743 21.748 8.788 1.00 17.73 230 PRO A O 1
ATOM 3979 N N . ILE A 1 259 ? 11.868 22.511 9.038 1.00 15.37 231 ILE A N 1
ATOM 3980 C CA . ILE A 1 259 ? 11.507 23.684 9.833 1.00 14.82 231 ILE A CA 1
ATOM 3981 C C . ILE A 1 259 ? 10.556 24.607 9.073 1.00 17.27 231 ILE A C 1
ATOM 3982 O O . ILE A 1 259 ? 9.725 25.298 9.670 1.00 16.55 231 ILE A O 1
ATOM 3998 N N A GLU A 1 260 ? 10.629 24.630 7.738 0.52 19.88 232 GLU A N 1
ATOM 3999 N N B GLU A 1 260 ? 10.661 24.610 7.753 0.48 19.84 232 GLU A N 1
ATOM 4000 C CA A GLU A 1 260 ? 9.713 25.521 7.013 0.52 19.14 232 GLU A CA 1
ATOM 4001 C CA B GLU A 1 260 ? 9.758 25.321 6.862 0.48 20.51 232 GLU A CA 1
ATOM 4002 C C A GLU A 1 260 ? 8.246 25.186 7.293 0.52 19.25 232 GLU A C 1
ATOM 4003 C C B GLU A 1 260 ? 8.307 25.180 7.304 0.48 19.21 232 GLU A C 1
ATOM 4004 O O A GLU A 1 260 ? 7.393 26.077 7.226 0.52 19.68 232 GLU A O 1
ATOM 4005 O O B GLU A 1 260 ? 7.561 26.172 7.336 0.48 19.24 232 GLU A O 1
ATOM 4028 N N . GLY A 1 261 ? 7.919 23.960 7.677 1.00 17.53 233 GLY A N 1
ATOM 4029 C CA . GLY A 1 261 ? 6.551 23.679 8.050 1.00 17.27 233 GLY A CA 1
ATOM 4030 C C . GLY A 1 261 ? 6.082 24.433 9.291 1.00 16.46 233 GLY A C 1
ATOM 4031 O O . GLY A 1 261 ? 4.911 24.787 9.425 1.00 16.52 233 GLY A O 1
ATOM 4036 N N . SER A 1 262 ? 6.973 24.617 10.277 1.00 15.20 234 SER A N 1
ATOM 4037 C CA . SER A 1 262 ? 6.602 25.403 11.464 1.00 12.66 234 SER A CA 1
ATOM 4038 C C . SER A 1 262 ? 6.520 26.867 11.114 1.00 13.57 234 SER A C 1
ATOM 4039 O O . SER A 1 262 ? 5.682 27.571 11.680 1.00 13.81 234 SER A O 1
ATOM 4046 N N . ARG A 1 263 ? 7.332 27.337 10.175 1.00 14.13 235 ARG A N 1
ATOM 4047 C CA . ARG A 1 263 ? 7.196 28.715 9.722 1.00 15.62 235 ARG A CA 1
ATOM 4048 C C . ARG A 1 263 ? 5.824 28.924 9.077 1.00 16.78 235 ARG A C 1
ATOM 4049 O O . ARG A 1 263 ? 5.179 29.956 9.303 1.00 17.31 235 ARG A O 1
ATOM 4070 N N . ARG A 1 264 ? 5.353 27.950 8.296 1.00 15.57 236 ARG A N 1
ATOM 4071 C CA . ARG A 1 264 ? 4.031 28.054 7.701 1.00 16.34 236 ARG A CA 1
ATOM 4072 C C . ARG A 1 264 ? 2.949 28.002 8.763 1.00 15.93 236 ARG A C 1
ATOM 4073 O O . ARG A 1 264 ? 1.994 28.792 8.718 1.00 17.05 236 ARG A O 1
ATOM 4094 N N . LEU A 1 265 ? 3.085 27.114 9.748 1.00 13.90 237 LEU A N 1
ATOM 4095 C CA . LEU A 1 265 ? 2.084 27.038 10.802 1.00 13.57 237 LEU A CA 1
ATOM 4096 C C . LEU A 1 265 ? 1.893 28.391 11.463 1.00 14.10 237 LEU A C 1
ATOM 4097 O O . LEU A 1 265 ? 0.759 28.855 11.654 1.00 14.67 237 LEU A O 1
ATOM 4113 N N A VAL A 1 266 ? 2.979 29.057 11.836 0.79 13.79 238 VAL A N 1
ATOM 4114 N N B VAL A 1 266 ? 3.002 29.052 11.822 0.21 13.83 238 VAL A N 1
ATOM 4115 C CA A VAL A 1 266 ? 2.799 30.281 12.608 0.79 14.32 238 VAL A CA 1
ATOM 4116 C CA B VAL A 1 266 ? 2.939 30.319 12.559 0.21 14.70 238 VAL A CA 1
ATOM 4117 C C A VAL A 1 266 ? 2.191 31.386 11.762 0.79 15.54 238 VAL A C 1
ATOM 4118 C C B VAL A 1 266 ? 2.206 31.377 11.757 0.21 15.61 238 VAL A C 1
ATOM 4119 O O A VAL A 1 266 ? 1.579 32.299 12.326 0.79 17.48 238 VAL A O 1
ATOM 4120 O O B VAL A 1 266 ? 1.539 32.250 12.325 0.21 17.47 238 VAL A O 1
ATOM 4145 N N . GLU A 1 267 ? 2.340 31.336 10.434 1.00 16.02 239 GLU A N 1
ATOM 4146 C CA . GLU A 1 267 ? 1.657 32.293 9.568 1.00 16.76 239 GLU A CA 1
ATOM 4147 C C . GLU A 1 267 ? 0.158 32.040 9.474 1.00 16.98 239 GLU A C 1
ATOM 4148 O O . GLU A 1 267 ? -0.581 32.956 9.107 1.00 21.29 239 GLU A O 1
ATOM 4161 N N . CYS A 1 268 ? -0.324 30.839 9.771 1.00 15.75 240 CYS A N 1
ATOM 4162 C CA . CYS A 1 268 ? -1.721 30.462 9.598 1.00 16.90 240 CYS A CA 1
ATOM 4163 C C . CYS A 1 268 ? -2.547 30.553 10.876 1.00 17.21 240 CYS A C 1
ATOM 4164 O O . CYS A 1 268 ? -3.794 30.600 10.806 1.00 17.60 240 CYS A O 1
ATOM 4171 N N A VAL A 1 269 ? -1.925 30.488 12.049 0.59 15.48 241 VAL A N 1
ATOM 4172 N N B VAL A 1 269 ? -1.878 30.635 12.030 0.41 15.73 241 VAL A N 1
ATOM 4173 C CA A VAL A 1 269 ? -2.740 30.502 13.240 0.59 16.73 241 VAL A CA 1
ATOM 4174 C CA B VAL A 1 269 ? -2.517 30.628 13.342 0.41 16.11 241 VAL A CA 1
ATOM 4175 C C A VAL A 1 269 ? -3.397 31.869 13.419 0.59 15.66 241 VAL A C 1
ATOM 4176 C C B VAL A 1 269 ? -3.252 31.941 13.598 0.41 15.86 241 VAL A C 1
ATOM 4177 O O A VAL A 1 269 ? -2.944 32.904 12.929 0.59 18.50 241 VAL A O 1
ATOM 4178 O O B VAL A 1 269 ? -2.702 33.027 13.374 0.41 18.12 241 VAL A O 1
ATOM 4203 N N . GLY A 1 270 ? -4.497 31.853 14.128 1.00 16.75 242 GLY A N 1
ATOM 4204 C CA . GLY A 1 270 ? -5.254 33.065 14.402 1.00 16.62 242 GLY A CA 1
ATOM 4205 C C . GLY A 1 270 ? -4.619 33.934 15.472 1.00 17.09 242 GLY A C 1
ATOM 4206 O O . GLY A 1 270 ? -4.688 35.164 15.397 1.00 18.67 242 GLY A O 1
ATOM 4211 N N A SER A 1 271 ? -4.059 33.332 16.501 0.52 16.83 243 SER A N 1
ATOM 4212 N N B SER A 1 271 ? -3.903 33.298 16.403 0.48 17.02 243 SER A N 1
ATOM 4213 C CA A SER A 1 271 ? -3.620 34.120 17.641 0.52 16.94 243 SER A CA 1
ATOM 4214 C CA B SER A 1 271 ? -3.274 33.930 17.561 0.48 16.05 243 SER A CA 1
ATOM 4215 C C A SER A 1 271 ? -2.490 35.080 17.304 0.52 13.89 243 SER A C 1
ATOM 4216 C C B SER A 1 271 ? -2.438 35.141 17.155 0.48 14.00 243 SER A C 1
ATOM 4217 O O A SER A 1 271 ? -1.498 34.726 16.674 0.52 12.52 243 SER A O 1
ATOM 4218 O O B SER A 1 271 ? -1.621 35.059 16.243 0.48 16.48 243 SER A O 1
ATOM 4233 N N . ALA A 1 272 ? -2.604 36.278 17.850 1.00 14.28 244 ALA A N 1
ATOM 4234 C CA . ALA A 1 272 ? -1.596 37.316 17.687 1.00 14.89 244 ALA A CA 1
ATOM 4235 C C . ALA A 1 272 ? -0.344 36.995 18.488 1.00 14.51 244 ALA A C 1
ATOM 4236 O O . ALA A 1 272 ? 0.779 37.354 18.093 1.00 15.77 244 ALA A O 1
ATOM 4244 N N . ASP A 1 273 ? -0.494 36.309 19.614 1.00 12.69 245 ASP A N 1
ATOM 4245 C CA . ASP A 1 273 ? 0.653 35.971 20.458 1.00 12.45 245 ASP A CA 1
ATOM 4246 C C . ASP A 1 273 ? 1.187 34.615 20.052 1.00 11.10 245 ASP A C 1
ATOM 4247 O O . ASP A 1 273 ? 0.958 33.596 20.687 1.00 11.89 245 ASP A O 1
ATOM 4256 N N . VAL A 1 274 ? 1.936 34.617 18.948 1.00 12.58 246 VAL A N 1
ATOM 4257 C CA . VAL A 1 274 ? 2.509 33.413 18.360 1.00 11.89 246 VAL A CA 1
ATOM 4258 C C . VAL A 1 274 ? 3.982 33.633 18.063 1.00 13.66 246 VAL A C 1
ATOM 4259 O O . VAL A 1 274 ? 4.359 34.645 17.448 1.00 15.93 246 VAL A O 1
ATOM 4272 N N A GLN A 1 275 ? 4.810 32.653 18.389 0.61 11.99 247 GLN A N 1
ATOM 4273 N N B GLN A 1 275 ? 4.819 32.684 18.477 0.39 12.21 247 GLN A N 1
ATOM 4274 C CA A GLN A 1 275 ? 6.254 32.775 18.197 0.61 14.77 247 GLN A CA 1
ATOM 4275 C CA B GLN A 1 275 ? 6.273 32.733 18.313 0.39 14.59 247 GLN A CA 1
ATOM 4276 C C A GLN A 1 275 ? 6.828 31.425 17.831 0.61 13.00 247 GLN A C 1
ATOM 4277 C C B GLN A 1 275 ? 6.752 31.397 17.758 0.39 12.93 247 GLN A C 1
ATOM 4278 O O A GLN A 1 275 ? 6.508 30.422 18.478 0.61 12.15 247 GLN A O 1
ATOM 4279 O O B GLN A 1 275 ? 6.233 30.347 18.139 0.39 11.34 247 GLN A O 1
ATOM 4306 N N . LEU A 1 276 ? 7.739 31.437 16.855 1.00 12.89 248 LEU A N 1
ATOM 4307 C CA . LEU A 1 276 ? 8.548 30.276 16.504 1.00 12.27 248 LEU A CA 1
ATOM 4308 C C . LEU A 1 276 ? 9.967 30.553 16.963 1.00 13.35 248 LEU A C 1
ATOM 4309 O O . LEU A 1 276 ? 10.547 31.565 16.563 1.00 14.53 248 LEU A O 1
ATOM 4326 N N . LYS A 1 277 ? 10.498 29.692 17.810 1.00 11.90 249 LYS A N 1
ATOM 4327 C CA . LYS A 1 277 ? 11.894 29.765 18.227 1.00 13.98 249 LYS A CA 1
ATOM 4328 C C . LYS A 1 277 ? 12.661 28.725 17.442 1.00 12.60 249 LYS A C 1
ATOM 4329 O O . LYS A 1 277 ? 12.387 27.516 17.557 1.00 13.19 249 LYS A O 1
ATOM 4348 N N . GLU A 1 278 ? 13.566 29.190 16.595 1.00 13.77 250 GLU A N 1
ATOM 4349 C CA . GLU A 1 278 ? 14.390 28.330 15.763 1.00 14.16 250 GLU A CA 1
ATOM 4350 C C . GLU A 1 278 ? 15.727 28.125 16.462 1.00 16.04 250 GLU A C 1
ATOM 4351 O O . GLU A 1 278 ? 16.355 29.098 16.897 1.00 19.78 250 GLU A O 1
ATOM 4363 N N . TYR A 1 279 ? 16.188 26.892 16.543 1.00 13.72 251 TYR A N 1
ATOM 4364 C CA . TYR A 1 279 ? 17.446 26.565 17.206 1.00 14.40 251 TYR A CA 1
ATOM 4365 C C . TYR A 1 279 ? 18.475 26.127 16.179 1.00 15.81 251 TYR A C 1
ATOM 4366 O O . TYR A 1 279 ? 18.392 25.012 15.658 1.00 13.92 251 TYR A O 1
ATOM 4383 N N . PRO A 1 280 ? 19.444 26.977 15.866 1.00 16.41 252 PRO A N 1
ATOM 4384 C CA . PRO A 1 280 ? 20.412 26.665 14.815 1.00 15.79 252 PRO A CA 1
ATOM 4385 C C . PRO A 1 280 ? 21.179 25.387 15.107 1.00 16.09 252 PRO A C 1
ATOM 4386 O O . PRO A 1 280 ? 21.739 25.211 16.201 1.00 18.33 252 PRO A O 1
ATOM 4397 N N . GLY A 1 281 ? 21.172 24.489 14.140 1.00 16.02 253 GLY A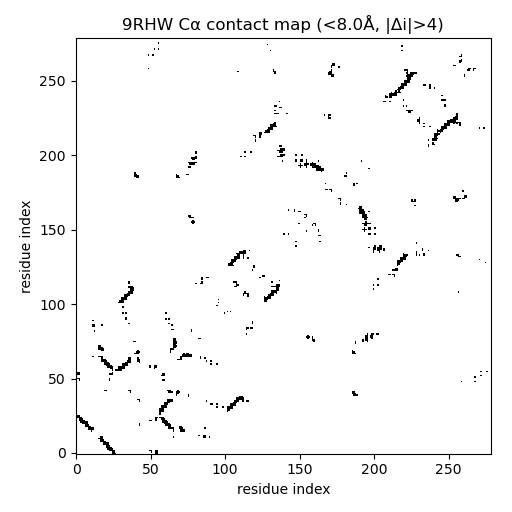 N 1
ATOM 4398 C CA . GLY A 1 281 ? 21.933 23.272 14.188 1.00 16.49 253 GLY A CA 1
ATOM 4399 C C . GLY A 1 281 ? 21.286 22.147 14.951 1.00 14.56 253 GLY A C 1
ATOM 4400 O O . GLY A 1 281 ? 21.790 21.025 14.908 1.00 17.39 253 GLY A O 1
ATOM 4404 N N . LEU A 1 282 ? 20.149 22.363 15.598 1.00 13.49 254 LEU A N 1
ATOM 4405 C CA . LEU A 1 282 ? 19.529 21.276 16.344 1.00 13.13 254 LEU A CA 1
ATOM 4406 C C . LEU A 1 282 ? 18.773 20.321 15.425 1.00 14.16 254 LEU A C 1
ATOM 4407 O O . LEU A 1 282 ? 18.238 20.703 14.371 1.00 13.93 254 LEU A O 1
ATOM 4423 N N . TYR A 1 283 ? 18.759 19.057 15.830 1.00 12.33 255 TYR A N 1
ATOM 4424 C CA . TYR A 1 283 ? 17.988 17.990 15.212 1.00 13.92 255 TYR A CA 1
ATOM 4425 C C . TYR A 1 283 ? 16.545 17.989 15.734 1.00 11.65 255 TYR A C 1
ATOM 4426 O O . TYR A 1 283 ? 16.117 18.894 16.466 1.00 13.10 255 TYR A O 1
ATOM 4443 N N . HIS A 1 284 ? 15.805 16.943 15.400 1.00 11.30 256 HIS A N 1
ATOM 4444 C CA . HIS A 1 284 ? 14.355 16.912 15.595 1.00 11.22 256 HIS A CA 1
ATOM 4445 C C . HIS A 1 284 ? 13.952 17.095 17.053 1.00 10.45 256 HIS A C 1
ATOM 4446 O O . HIS A 1 284 ? 13.086 17.930 17.371 1.00 10.99 256 HIS A O 1
ATOM 4459 N N . GLU A 1 285 ? 14.502 16.283 17.959 1.00 10.78 257 GLU A N 1
ATOM 4460 C CA . GLU A 1 285 ? 14.083 16.248 19.355 1.00 10.55 257 GLU A CA 1
ATOM 4461 C C . GLU A 1 285 ? 14.803 17.336 20.123 1.00 10.15 257 GLU A C 1
ATOM 4462 O O . GLU A 1 285 ? 15.737 17.096 20.890 1.00 11.01 257 GLU A O 1
ATOM 4474 N N . VAL A 1 286 ? 14.328 18.580 19.976 1.00 10.41 258 VAL A N 1
ATOM 4475 C CA . VAL A 1 286 ? 14.969 19.700 20.653 1.00 11.03 258 VAL A CA 1
ATOM 4476 C C . VAL A 1 286 ? 15.036 19.507 22.153 1.00 10.95 258 VAL A C 1
ATOM 4477 O O . VAL A 1 286 ? 15.998 19.965 22.783 1.00 11.95 258 VAL A O 1
ATOM 4490 N N . PHE A 1 287 ? 14.052 18.839 22.774 1.00 10.41 259 PHE A N 1
ATOM 4491 C CA . PHE A 1 287 ? 14.093 18.621 24.223 1.00 11.28 259 PHE A CA 1
ATOM 4492 C C . PHE A 1 287 ? 15.122 17.596 24.648 1.00 11.64 259 PHE A C 1
ATOM 4493 O O . PHE A 1 287 ? 15.384 17.503 25.859 1.00 12.64 259 PHE A O 1
ATOM 4510 N N . ASN A 1 288 ? 15.706 16.851 23.713 1.00 11.23 260 ASN A N 1
ATOM 4511 C CA . ASN A 1 288 ? 16.737 15.881 24.028 1.00 11.70 260 ASN A CA 1
ATOM 4512 C C . ASN A 1 288 ? 18.106 16.248 23.508 1.00 12.80 260 ASN A C 1
ATOM 4513 O O . ASN A 1 288 ? 19.063 15.515 23.774 1.00 13.36 260 ASN A O 1
ATOM 4524 N N . GLU A 1 289 ? 18.242 17.359 22.801 1.00 11.99 261 GLU A N 1
ATOM 4525 C CA . GLU A 1 289 ? 19.493 17.794 22.230 1.00 12.09 261 GLU A CA 1
ATOM 4526 C C . GLU A 1 289 ? 20.455 18.252 23.306 1.00 13.11 261 GLU A C 1
ATOM 4527 O O . GLU A 1 289 ? 20.055 18.511 24.452 1.00 13.06 261 GLU A O 1
ATOM 4539 N N . PRO A 1 290 ? 21.729 18.397 22.952 1.00 13.25 262 PRO A N 1
ATOM 4540 C CA . PRO A 1 290 ? 22.690 18.884 23.937 1.00 13.69 262 PRO A CA 1
ATOM 4541 C C . PRO A 1 290 ? 22.279 20.202 24.547 1.00 14.10 262 PRO A C 1
ATOM 4542 O O . PRO A 1 290 ? 22.576 20.450 25.734 1.00 16.06 262 PRO A O 1
ATOM 4553 N N . GLU A 1 291 ? 21.582 21.044 23.785 1.00 14.15 263 GLU A N 1
ATOM 4554 C CA . GLU A 1 291 ? 21.157 22.377 24.198 1.00 14.45 263 GLU A CA 1
ATOM 4555 C C . GLU A 1 291 ? 19.815 22.342 24.933 1.00 13.86 263 GLU A C 1
ATOM 4556 O O . GLU A 1 291 ? 19.181 23.400 25.130 1.00 14.49 263 GLU A O 1
ATOM 4568 N N . ARG A 1 292 ? 19.335 21.162 25.315 1.00 12.79 264 ARG A N 1
ATOM 4569 C CA . ARG A 1 292 ? 18.007 21.036 25.888 1.00 13.83 264 ARG A CA 1
ATOM 4570 C C . ARG A 1 292 ? 17.756 21.962 27.060 1.00 14.77 264 ARG A C 1
ATOM 4571 O O . ARG A 1 292 ? 16.605 22.391 27.262 1.00 14.32 264 ARG A O 1
ATOM 4592 N N . ASN A 1 293 ? 18.748 22.227 27.882 1.00 14.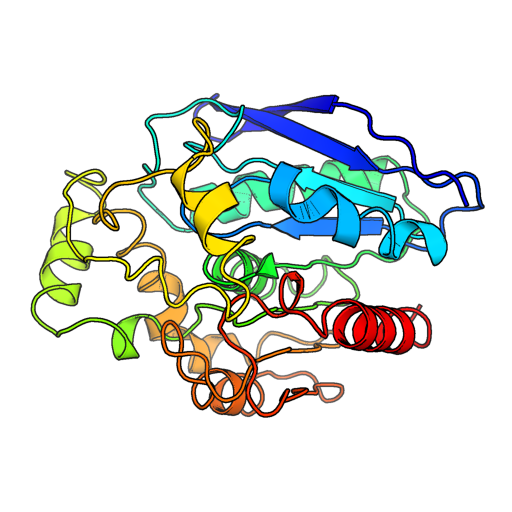29 265 ASN A N 1
ATOM 4593 C CA . ASN A 1 293 ? 18.491 23.088 29.037 1.00 15.53 265 ASN A CA 1
ATOM 4594 C C . ASN A 1 293 ? 18.207 24.514 28.619 1.00 15.93 265 ASN A C 1
ATOM 4595 O O . ASN A 1 293 ? 17.377 25.203 29.270 1.00 15.54 265 ASN A O 1
ATOM 4606 N N . GLN A 1 294 ? 18.817 24.989 27.529 1.00 14.76 266 GLN A N 1
ATOM 4607 C CA . GLN A 1 294 ? 18.477 26.296 26.981 1.00 15.10 266 GLN A CA 1
ATOM 4608 C C . GLN A 1 294 ? 17.085 26.282 26.366 1.00 14.79 266 GLN A C 1
ATOM 4609 O O . GLN A 1 294 ? 16.306 27.215 26.568 1.00 14.48 266 GLN A O 1
ATOM 4623 N N . VAL A 1 295 ? 16.763 25.256 25.574 1.00 12.94 267 VAL A N 1
ATOM 4624 C CA . VAL A 1 295 ? 15.423 25.128 25.018 1.00 12.53 267 VAL A CA 1
ATOM 4625 C C . VAL A 1 295 ? 14.389 25.178 26.137 1.00 12.02 267 VAL A C 1
ATOM 4626 O O . VAL A 1 295 ? 13.388 25.905 26.058 1.00 12.25 267 VAL A O 1
ATOM 4639 N N . LEU A 1 296 ? 14.602 24.400 27.186 1.00 12.82 268 LEU A N 1
ATOM 4640 C CA . LEU A 1 296 ? 13.640 24.335 28.282 1.00 11.76 268 LEU A CA 1
ATOM 4641 C C . LEU A 1 296 ? 13.591 25.631 29.070 1.00 12.99 268 LEU A C 1
ATOM 4642 O O . LEU A 1 296 ? 12.506 26.035 29.513 1.00 13.44 268 LEU A O 1
ATOM 4658 N N . ASP A 1 297 ? 14.709 26.319 29.266 1.00 13.17 269 ASP A N 1
ATOM 4659 C CA . ASP A 1 297 ? 14.661 27.636 29.880 1.00 13.60 269 ASP A CA 1
ATOM 4660 C C . ASP A 1 297 ? 13.794 28.575 29.052 1.00 13.54 269 ASP A C 1
ATOM 4661 O O . ASP A 1 297 ? 13.051 29.402 29.607 1.00 13.88 269 ASP A O 1
ATOM 4670 N N . ASP A 1 298 ? 13.899 28.508 27.735 1.00 13.18 270 ASP A N 1
ATOM 4671 C CA . ASP A 1 298 ? 13.085 29.346 26.865 1.00 13.21 270 ASP A CA 1
ATOM 4672 C C . ASP A 1 298 ? 11.604 29.026 27.030 1.00 12.48 270 ASP A C 1
ATOM 4673 O O . ASP A 1 298 ? 10.762 29.932 27.103 1.00 12.46 270 ASP A O 1
ATOM 4682 N N . VAL A 1 299 ? 11.254 27.753 27.052 1.00 11.54 271 VAL A N 1
ATOM 4683 C CA . VAL A 1 299 ? 9.873 27.342 27.261 1.00 10.99 271 VAL A CA 1
ATOM 4684 C C . VAL A 1 299 ? 9.358 27.848 28.602 1.00 11.63 271 VAL A C 1
ATOM 4685 O O . VAL A 1 299 ? 8.252 28.414 28.689 1.00 11.52 271 VAL A O 1
ATOM 4698 N N . VAL A 1 300 ? 10.140 27.676 29.668 1.00 11.24 272 VAL A N 1
ATOM 4699 C CA . VAL A 1 300 ? 9.696 28.087 30.985 1.00 11.66 272 VAL A CA 1
ATOM 4700 C C . VAL A 1 300 ? 9.521 29.590 31.034 1.00 11.97 272 VAL A C 1
ATOM 4701 O O . VAL A 1 300 ? 8.548 30.082 31.629 1.00 12.65 272 VAL A O 1
ATOM 4714 N N . ALA A 1 301 ? 10.424 30.352 30.445 1.00 11.43 273 ALA A N 1
ATOM 4715 C CA . ALA A 1 301 ? 10.305 31.809 30.466 1.00 12.63 273 ALA A CA 1
ATOM 4716 C C . ALA A 1 301 ? 9.048 32.261 29.726 1.00 12.31 273 ALA A C 1
ATOM 4717 O O . ALA A 1 301 ? 8.325 33.145 30.186 1.00 13.82 273 ALA A O 1
ATOM 4724 N N . TRP A 1 302 ? 8.770 31.643 28.590 1.00 10.89 274 TRP A N 1
ATOM 4725 C CA . TRP A 1 302 ? 7.587 31.970 27.788 1.00 10.97 274 TRP A CA 1
ATOM 4726 C C . TRP A 1 302 ? 6.314 31.662 28.563 1.00 10.64 274 TRP A C 1
ATOM 4727 O O . TRP A 1 302 ? 5.367 32.464 28.609 1.00 11.63 274 TRP A O 1
ATOM 4748 N N . LEU A 1 303 ? 6.261 30.487 29.177 1.00 10.37 275 LEU A N 1
ATOM 4749 C CA . LEU A 1 303 ? 5.092 30.077 29.938 1.00 11.19 275 LEU A CA 1
ATOM 4750 C C . LEU A 1 303 ? 4.883 30.946 31.151 1.00 12.31 275 LEU A C 1
ATOM 4751 O O . LEU A 1 303 ? 3.762 31.434 31.392 1.00 12.68 275 LEU A O 1
ATOM 4767 N N A THR A 1 304 ? 5.900 31.139 31.962 0.47 12.15 276 THR A N 1
ATOM 4768 N N B THR A 1 304 ? 5.935 31.119 31.949 0.53 12.16 276 THR A N 1
ATOM 4769 C CA A THR A 1 304 ? 5.618 31.745 33.255 0.47 13.49 276 THR A CA 1
ATOM 4770 C CA B THR A 1 304 ? 5.789 31.762 33.247 0.53 13.51 276 THR A CA 1
ATOM 4771 C C A THR A 1 304 ? 5.202 33.206 33.131 0.47 14.42 276 THR A C 1
ATOM 4772 C C B THR A 1 304 ? 5.187 33.146 33.089 0.53 14.24 276 THR A C 1
ATOM 4773 O O A THR A 1 304 ? 4.445 33.709 33.963 0.47 15.28 276 THR A O 1
ATOM 4774 O O B THR A 1 304 ? 4.275 33.522 33.826 0.53 13.87 276 THR A O 1
ATOM 4795 N N . GLU A 1 305 ? 5.683 33.916 32.128 1.00 13.25 277 GLU A N 1
ATOM 4796 C CA . GLU A 1 305 ? 5.230 35.292 32.016 1.00 14.30 277 GLU A CA 1
ATOM 4797 C C . GLU A 1 305 ? 3.790 35.407 31.533 1.00 12.59 277 GLU A C 1
ATOM 4798 O O . GLU A 1 305 ? 3.191 36.454 31.729 1.00 13.75 277 GLU A O 1
ATOM 4811 N N . ARG A 1 306 ? 3.226 34.340 30.971 1.00 12.27 278 ARG A N 1
ATOM 4812 C CA . ARG A 1 306 ? 1.860 34.280 30.458 1.00 13.10 278 ARG A CA 1
ATOM 4813 C C . ARG A 1 306 ? 0.874 33.689 31.437 1.00 14.64 278 ARG A C 1
ATOM 4814 O O . ARG A 1 306 ? -0.331 33.648 31.107 1.00 17.51 278 ARG A O 1
ATOM 4835 N N . LEU A 1 307 ? 1.288 33.284 32.613 1.00 15.11 279 LEU A N 1
ATOM 4836 C CA . LEU A 1 307 ? 0.319 32.715 33.574 1.00 16.37 279 LEU A CA 1
ATOM 4837 C C . LEU A 1 307 ? -0.522 33.795 34.199 1.00 21.09 279 LEU A C 1
ATOM 4838 O O . LEU A 1 307 ? -0.169 34.969 34.209 1.00 21.83 279 LEU A O 1
#

Sequence (279 aa):
MMTTTRTTERNFAGIIGDDVRIVYDVWTTPDDTAPQAVVVLAHGLLGEHARRYDHVAQQRLGAAGLVTYALDHRRGHGRSGGKRRVLVRRDISEYTADFDTLVGIATREYPGCKRRIVLLGHSMGGGIVFAYYGVERPDDNYYDLMVLSAPAVAAQDLVSPVVVAVAAKLLGVVVVVPGLPVQELDFFTAISRRDPEEVVQAYNTDPLVHHGRVPAGIGRRALLLQVGETMPRRAPALLTAPLLVLLHGTDDDRRLIPIEEGSRRLVVECVVGSSADVQQLKEYPGLYHEVFNEPERNQVLDDVVAWLTTERL

Radius of gyration: 17.13 Å; Cα contacts (8 Å, |Δi|>4): 723; chains: 1; bounding box: 37×40×49 Å

Solvent-accessible surface area: 10979 Å² total; per-residue (Å²): 125,86,19,76,80,68,92,77,74,23,78,7,95,66,129,26,136,0,2,7,0,5,10,50,7,102,56,76,61,100,0,0,0,0,1,0,0,1,32,2,6,8,0,88,34,11,34,59,0,1,87,70,0,0,50,14,0,0,0,0,0,2,0,0,2,15,2,4,6,59,4,26,38,61,117,9,41,0,108,46,22,59,31,2,19,40,3,0,42,53,0,1,19,21,0,41,170,78,49,110,83,23,84,39,0,0,1,0,8,15,2,0,0,0,0,0,3,12,4,0,13,113,100,39,124,26,9,48,5,0,0,0,0,0,3,4,2,20,7,67,113,65,36,53,110,117,25,17,82,30,1,85,129,65,0,72,108,65,5,47,62,64,19,47,121,52,64,93,59,0,5,3,96,33,102,137,23,19,121,62,13,55,98,29,124,82,8,52,104,43,112,22,3,0,1,0,14,68,1,22,4,59,10,1,83,39,5,57,174,83,0,74,42,2,99,14,31,1,0,0,0,0,0,48,75,10,126,44,15,74,16,101,20,2,80,115,0,31,124,15,16,45,9,108,48,39,72,37,64,67,20,112,27,6,47,8,11,0,5,17,0,72,63,82,98,104,0,2,64,33,0,14,61,8,0,52,132,50,67

Foldseek 3Di:
DQWDKDKDWDQAPVRWIKIKIKTFAPDAAAAEEEEEEDAQAACVVCPVLQVLVVVLRYIYIYIGQDLFFPIHHPHLADAALVRRLRVSVVSLVVRCVVCVPHAYEYEYAALGLLSSLVNCLVPQPSGAEYEYALYLQALVVQDDPVLLVCLQVCCNPPVAAARAADDLCQQWVPVVVSVCQCPDPRGDPDHNTSNSSNNSCVRNVCLLVRQLSNAHAYEYEYECSAPRRHPVVVVVNQVRHNYPRYYYDYHYPTGRNCCPYPCNVVVSVVVSVVVVVRD

B-factor: mean 18.44, std 7.63, range [7.87, 63.25]

Secondary structure (DSSP, 8-state):
--EEEEEEEEE-GGG-EEEEEEEEESS---EEEEEE--TT--GGGGHHHHHHHHHTTEEEEEEPPTTSTTS-SSTT--S-HHHHHHHHHHHHHHHHHHSTTSEEEEEEETHHHHHHHHHHHH-TTS-SEEEEES----GGGTS-HHHHHHHHHHTTTSTT-EEE---GGGS-S-HHHHHHHHT-TTS--SPEEHHHHHHHHHHHHTHHHHGGG--S-EEEEEETT-SSS-THHHHHHHHH-S-SSEEEEEETT--S-GGGSTTHHHHHHHHHHHHHHH-

Nearest PDB structures (foldseek):
  6eic-assembly3_B  TM=9.862E-01  e=1.144E-60  Mycobacterium tuberculosis H37Rv
  7p0y-assembly1_A  TM=9.951E-01  e=8.686E-59  Mycobacterium tuberculosis H37Rv
  6eic-assembly1_C  TM=9.864E-01  e=1.691E-57  Mycobacterium tuberculosis H37Rv
  7p0y-assembly2_B  TM=9.906E-01  e=1.598E-53  Mycobacterium tuberculosis H37Rv
  7l4u-assembly2_B  TM=9.353E-01  e=1.154E-30  Homo sapiens

GO terms:
  GO:0046503 glycerolipid catabolic process (P, IDA)
  GO:0052151 symbiont-mediated activation of host apoptosis (P, IDA)
  GO:0047372 monoacylglycerol lipase activity (F, IDA)
  GO:0005886 plasma membrane (C, HDA)

InterPro domains:
  IPR000073 Alpha/beta hydrolase fold-1 [PR00111] (57-72)
  IPR000073 Alpha/beta hydrolase fold-1 [PR00111] (106-119)
  IPR000073 Alpha/beta hydrolase fold-1 [PR00111] (120-133)
  IPR000073 Alpha/beta hydrolase fold-1 [PR00111] (218-232)
  IPR022742 Alpha/beta hydrolase domain-containing protein 17C-like [PF12146] (28-263)
  IPR029058 Alpha/Beta hydrolase fold [G3DSA:3.40.50.1820] (2-279)
  IPR029058 Alpha/Beta hydrolase fold [SSF53474] (10-277)
  IPR051044 Monoacylglycerol and Diacylglycerol Lipase [PTHR11614] (16-278)

Organism: Mycobacterium tuberculosis (strain ATCC 25618 / H37Rv) (NCBI:txid83332)